Protein AF-A0A536ZNV1-F1 (afdb_monomer)

Secondary structure (DSSP, 8-state):
--SEETTEE---HHHHHHHHHHHHTT-SEEEE--HHHH--S-TT-HHHHHHHHHHHHTS-TTSEEEE--PPPSSTT--SSS-THHHHH-S-EEEEESS-TT------SS-PPPSSSEEEEEEEE-SSS--EEEEEEETTEEEEPP--TTHHHHHHHHHHHHHHHHHHHHHIIIIIH----B--TT-TTBHHHHHHHTT--------

Radius of gyration: 23.87 Å; Cα contacts (8 Å, |Δi|>4): 226; chains: 1; bounding box: 57×58×55 Å

Structure (mmCIF, N/CA/C/O backbone):
data_AF-A0A536ZNV1-F1
#
_entry.id   AF-A0A536ZNV1-F1
#
loop_
_atom_site.group_PDB
_atom_site.id
_atom_site.type_symbol
_atom_site.label_atom_id
_atom_site.label_alt_id
_atom_site.label_comp_id
_atom_site.label_asym_id
_atom_site.label_entity_id
_atom_site.label_seq_id
_atom_site.pdbx_PDB_ins_code
_atom_site.Cartn_x
_atom_site.Cartn_y
_atom_site.Cartn_z
_atom_site.occupancy
_atom_site.B_iso_or_equiv
_atom_site.auth_seq_id
_atom_site.auth_comp_id
_atom_site.auth_asym_id
_atom_site.auth_atom_id
_atom_site.pdbx_PDB_model_num
ATOM 1 N N . MET A 1 1 ? 20.217 -9.024 -17.447 1.00 44.59 1 MET A N 1
ATOM 2 C CA . MET A 1 1 ? 20.466 -7.726 -18.109 1.00 44.59 1 MET A CA 1
ATOM 3 C C . MET A 1 1 ? 20.106 -6.647 -17.104 1.00 44.59 1 MET A C 1
ATOM 5 O O . MET A 1 1 ? 18.994 -6.694 -16.590 1.00 44.59 1 MET A O 1
ATOM 9 N N . GLU A 1 2 ? 21.047 -5.780 -16.726 1.00 49.81 2 GLU A N 1
ATOM 10 C CA . GLU A 1 2 ? 20.785 -4.751 -15.714 1.00 49.81 2 GLU A CA 1
ATOM 11 C C . GLU A 1 2 ? 19.671 -3.802 -16.196 1.00 49.81 2 GLU A C 1
ATOM 13 O O . GLU A 1 2 ? 19.767 -3.256 -17.294 1.00 49.81 2 GLU A O 1
ATOM 18 N N . PRO A 1 3 ? 18.607 -3.580 -15.409 1.00 60.66 3 PRO A N 1
ATOM 19 C CA . PRO A 1 3 ? 17.438 -2.772 -15.791 1.00 60.66 3 PRO A CA 1
ATOM 20 C C . PRO A 1 3 ? 17.700 -1.253 -15.746 1.00 60.66 3 PRO A C 1
ATOM 22 O O . PRO A 1 3 ? 16.781 -0.443 -15.583 1.00 60.66 3 PRO A O 1
ATOM 25 N N . ILE A 1 4 ? 18.965 -0.852 -15.881 1.00 60.69 4 ILE A N 1
ATOM 26 C CA . ILE A 1 4 ? 19.416 0.533 -15.895 1.00 60.69 4 ILE A CA 1
ATOM 27 C C . ILE A 1 4 ? 20.231 0.743 -17.170 1.00 60.69 4 ILE A C 1
ATOM 29 O O . ILE A 1 4 ? 21.375 0.313 -17.262 1.00 60.69 4 ILE A O 1
ATOM 33 N N . LEU A 1 5 ? 19.659 1.454 -18.144 1.00 67.31 5 LEU A N 1
ATOM 34 C CA . LEU A 1 5 ? 20.368 1.849 -19.363 1.00 67.31 5 LEU A CA 1
ATOM 35 C C . LEU A 1 5 ? 20.639 3.354 -19.315 1.00 67.31 5 LEU A C 1
ATOM 37 O O . LEU A 1 5 ? 19.708 4.156 -19.220 1.00 67.31 5 LEU A O 1
ATOM 41 N N . GLY A 1 6 ? 21.915 3.751 -19.320 1.00 66.38 6 GLY A N 1
ATOM 42 C CA . GLY A 1 6 ? 22.309 5.167 -19.256 1.00 66.38 6 GLY A CA 1
ATOM 43 C C . GLY A 1 6 ? 21.786 5.900 -18.011 1.00 66.38 6 GLY A C 1
ATOM 44 O O . GLY A 1 6 ? 21.413 7.068 -18.086 1.00 66.38 6 GLY A O 1
ATOM 45 N N . GLY A 1 7 ? 21.663 5.199 -16.877 1.00 68.19 7 GLY A N 1
ATOM 46 C CA . GLY A 1 7 ? 21.136 5.759 -15.627 1.00 68.19 7 GLY A CA 1
ATOM 47 C C . GLY A 1 7 ? 19.609 5.908 -15.573 1.00 68.19 7 GLY A C 1
ATOM 48 O O . GLY A 1 7 ? 19.089 6.447 -14.595 1.00 68.19 7 GLY A O 1
ATOM 49 N N . ARG A 1 8 ? 18.875 5.430 -16.585 1.00 70.31 8 ARG A N 1
ATOM 50 C CA . ARG A 1 8 ? 17.408 5.458 -16.626 1.00 70.31 8 ARG A CA 1
ATOM 51 C C . ARG A 1 8 ? 16.837 4.075 -16.353 1.00 70.31 8 ARG A C 1
ATOM 53 O O . ARG A 1 8 ? 17.354 3.078 -16.844 1.00 70.31 8 ARG A O 1
ATOM 60 N N . LEU A 1 9 ? 15.734 4.044 -15.609 1.00 79.25 9 LEU A N 1
ATOM 61 C CA . LEU A 1 9 ? 14.929 2.836 -15.455 1.00 79.25 9 LEU A CA 1
ATOM 62 C C . LEU A 1 9 ? 14.335 2.446 -16.805 1.00 79.25 9 LEU A C 1
ATOM 64 O O . LEU A 1 9 ? 13.666 3.265 -17.447 1.00 79.25 9 LEU A O 1
ATOM 68 N N . VAL A 1 10 ? 14.571 1.200 -17.199 1.00 86.00 10 VAL A N 1
ATOM 69 C CA . VAL A 1 10 ? 13.971 0.590 -18.384 1.00 86.00 10 VAL A CA 1
ATOM 70 C C . VAL A 1 10 ? 13.025 -0.530 -17.975 1.00 86.00 10 VAL A C 1
ATOM 72 O O . VAL A 1 10 ? 13.189 -1.151 -16.925 1.00 86.00 10 VAL A O 1
ATOM 75 N N . ARG A 1 11 ? 12.007 -0.764 -18.803 1.00 88.25 11 ARG A N 1
ATOM 76 C CA . ARG A 1 11 ? 11.106 -1.903 -18.628 1.00 88.25 11 ARG A CA 1
ATOM 77 C C . ARG A 1 11 ? 11.877 -3.187 -18.903 1.00 88.25 11 ARG A C 1
ATOM 79 O O . ARG A 1 11 ? 12.698 -3.234 -19.818 1.00 88.25 11 ARG A O 1
ATOM 86 N N . THR A 1 12 ? 11.620 -4.204 -18.099 1.00 90.50 12 THR A N 1
ATOM 87 C CA . THR A 1 12 ? 12.197 -5.535 -18.280 1.00 90.50 12 THR A CA 1
ATOM 88 C C . THR A 1 12 ? 11.273 -6.390 -19.150 1.00 90.50 12 THR A C 1
ATOM 90 O O . THR A 1 12 ? 10.081 -6.098 -19.231 1.00 90.50 12 THR A O 1
ATOM 93 N N . PRO A 1 13 ? 11.768 -7.479 -19.758 1.00 91.31 13 PRO A N 1
ATOM 94 C CA . PRO A 1 13 ? 10.895 -8.457 -20.412 1.00 91.31 13 PRO A CA 1
ATOM 95 C C . PRO A 1 13 ? 9.796 -8.989 -19.477 1.00 91.31 13 PRO A C 1
ATOM 97 O O . PRO A 1 13 ? 8.643 -9.068 -19.874 1.00 91.31 13 PRO A O 1
ATOM 100 N N . VAL A 1 14 ? 10.133 -9.221 -18.201 1.00 91.00 14 VAL A N 1
ATOM 101 C CA . VAL A 1 14 ? 9.181 -9.642 -17.153 1.00 91.00 14 VAL A CA 1
ATOM 102 C C . VAL A 1 14 ? 8.047 -8.628 -16.958 1.00 91.00 14 VAL A C 1
ATOM 104 O O . VAL A 1 14 ? 6.917 -9.013 -16.682 1.00 91.00 14 VAL A O 1
ATOM 107 N N . TYR A 1 15 ? 8.321 -7.328 -17.107 1.00 93.19 15 TYR A N 1
ATOM 108 C CA . TYR A 1 15 ? 7.271 -6.311 -17.039 1.00 93.19 15 TYR A CA 1
ATOM 109 C C . TYR A 1 15 ? 6.264 -6.457 -18.187 1.00 93.19 15 TYR A C 1
ATOM 111 O O . TYR A 1 15 ? 5.064 -6.323 -17.959 1.00 93.19 15 TYR A O 1
ATOM 119 N N . GLU A 1 16 ? 6.735 -6.708 -19.411 1.00 94.75 16 GLU A N 1
ATOM 120 C CA . GLU A 1 16 ? 5.839 -6.870 -20.560 1.00 94.75 16 GLU A CA 1
ATOM 121 C C . GLU A 1 16 ? 5.049 -8.180 -20.465 1.00 94.75 16 GLU A C 1
ATOM 123 O O . GLU A 1 16 ? 3.842 -8.156 -20.675 1.00 94.75 16 GLU A O 1
ATOM 128 N N . GLU A 1 17 ? 5.676 -9.271 -20.019 1.00 95.44 17 GLU A N 1
ATOM 129 C CA . GLU A 1 17 ? 4.984 -10.539 -19.753 1.00 95.44 17 GLU A CA 1
ATOM 130 C C . GLU A 1 17 ? 3.877 -10.374 -18.699 1.00 95.44 17 GLU A C 1
ATOM 132 O O . GLU A 1 17 ? 2.736 -10.774 -18.919 1.00 95.44 17 GLU A O 1
ATOM 137 N N . LEU A 1 18 ? 4.175 -9.713 -17.573 1.00 95.31 18 LEU A N 1
ATOM 138 C CA . LEU A 1 18 ? 3.179 -9.420 -16.540 1.00 95.31 18 LEU A CA 1
ATOM 139 C C . LEU A 1 18 ? 2.036 -8.553 -17.086 1.00 95.31 18 LEU A C 1
ATOM 141 O O . LEU A 1 18 ? 0.875 -8.748 -16.723 1.00 95.31 18 LEU A O 1
ATOM 145 N N . ARG A 1 19 ? 2.353 -7.587 -17.955 1.00 96.44 19 ARG A N 1
ATOM 146 C CA . ARG A 1 19 ? 1.354 -6.747 -18.619 1.00 96.44 19 ARG A CA 1
ATOM 147 C C . ARG A 1 19 ? 0.451 -7.576 -19.519 1.00 96.44 19 ARG A C 1
ATOM 149 O O . ARG A 1 19 ? -0.761 -7.405 -19.447 1.00 96.44 19 ARG A O 1
ATOM 156 N N . GLU A 1 20 ? 1.004 -8.454 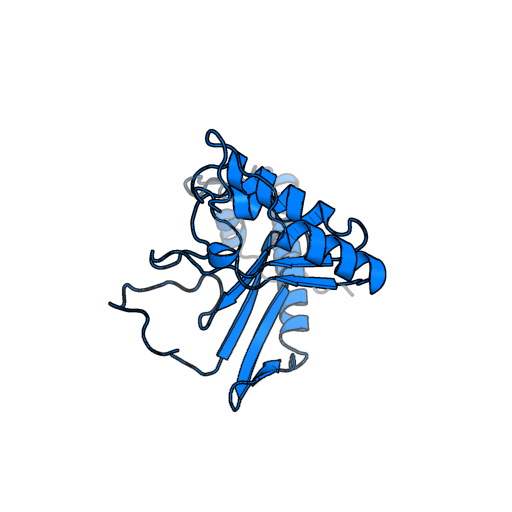-20.341 1.00 97.38 20 GLU A N 1
ATOM 157 C CA . GLU A 1 20 ? 0.230 -9.346 -21.209 1.00 97.38 20 GLU A CA 1
ATOM 158 C C . GLU A 1 20 ? -0.677 -10.255 -20.377 1.00 97.38 20 GLU A C 1
ATOM 160 O O . GLU A 1 20 ? -1.897 -10.179 -20.510 1.00 97.38 20 GLU A O 1
ATOM 165 N N . GLN A 1 21 ? -0.115 -10.967 -19.397 1.00 97.31 21 GLN A N 1
ATOM 166 C CA . GLN A 1 21 ? -0.866 -11.846 -18.498 1.00 97.31 21 GLN A CA 1
ATOM 167 C C . GLN A 1 21 ? -2.002 -11.113 -17.772 1.00 97.31 21 GLN A C 1
ATOM 169 O O . GLN A 1 21 ? -3.139 -11.581 -17.760 1.00 97.31 21 GLN A O 1
ATOM 174 N N . ALA A 1 22 ? -1.738 -9.939 -17.191 1.00 97.31 22 ALA A N 1
ATOM 175 C CA . ALA A 1 22 ? -2.765 -9.175 -16.482 1.00 97.31 22 ALA A CA 1
ATOM 176 C C . ALA A 1 22 ? -3.928 -8.751 -17.398 1.00 97.31 22 ALA A C 1
ATOM 178 O O . ALA A 1 22 ? -5.073 -8.672 -16.942 1.00 97.31 22 ALA A O 1
ATOM 179 N N . ASN A 1 23 ? -3.653 -8.472 -18.677 1.00 96.44 23 ASN A N 1
ATOM 180 C CA . ASN A 1 23 ? -4.683 -8.123 -19.654 1.00 96.44 23 ASN A CA 1
ATOM 181 C C . ASN A 1 23 ? -5.440 -9.362 -20.150 1.00 96.44 23 ASN A C 1
ATOM 183 O O . ASN A 1 23 ? -6.671 -9.319 -20.198 1.00 96.44 23 ASN A O 1
ATOM 187 N N . ASP A 1 24 ? -4.741 -10.463 -20.421 1.00 97.44 24 ASP A N 1
ATOM 188 C CA . ASP A 1 24 ? -5.330 -11.728 -20.872 1.00 97.44 24 ASP A CA 1
ATOM 189 C C . ASP A 1 24 ? -6.269 -12.322 -19.816 1.00 97.44 24 ASP A C 1
ATOM 191 O O . ASP A 1 24 ? -7.410 -12.676 -20.118 1.00 97.44 24 ASP A O 1
ATOM 195 N N . TYR A 1 25 ? -5.844 -12.327 -18.549 1.00 96.50 25 TYR A N 1
ATOM 196 C CA . TYR A 1 25 ? -6.681 -12.746 -17.420 1.00 96.50 25 TYR A CA 1
ATOM 197 C C . TYR A 1 25 ? -7.772 -11.738 -17.059 1.00 96.50 25 TYR A C 1
ATOM 199 O O . TYR A 1 25 ? -8.632 -12.042 -16.234 1.00 96.50 25 TYR A O 1
ATOM 207 N N . ARG A 1 26 ? -7.741 -10.531 -17.641 1.00 96.12 26 ARG A N 1
ATOM 208 C CA . ARG A 1 26 ? -8.610 -9.404 -17.269 1.00 96.12 26 ARG A CA 1
ATOM 209 C C . ARG A 1 26 ? -8.568 -9.117 -15.765 1.00 96.12 26 ARG A C 1
ATOM 211 O O . ARG A 1 26 ? -9.596 -8.830 -15.165 1.00 96.12 26 ARG A O 1
ATOM 218 N N . ALA A 1 27 ? -7.379 -9.181 -15.170 1.00 96.31 27 ALA A N 1
ATOM 219 C CA . ALA A 1 27 ? -7.197 -9.113 -13.726 1.00 96.31 27 ALA A CA 1
ATOM 220 C C . ALA A 1 27 ? -7.762 -7.815 -13.126 1.00 96.31 27 ALA A C 1
ATOM 222 O O . ALA A 1 27 ? -7.412 -6.715 -13.561 1.00 96.31 27 ALA A O 1
ATOM 223 N N . ASP A 1 28 ? -8.586 -7.933 -12.087 1.00 96.62 28 ASP A N 1
ATOM 224 C CA . ASP A 1 28 ? -9.092 -6.781 -11.329 1.00 96.62 28 ASP A CA 1
ATOM 225 C C . ASP A 1 28 ? -8.128 -6.337 -10.225 1.00 96.62 28 ASP A C 1
ATOM 227 O O . ASP A 1 28 ? -8.137 -5.173 -9.823 1.00 96.62 28 ASP A O 1
ATOM 231 N N . VAL A 1 29 ? -7.262 -7.243 -9.759 1.00 95.69 29 VAL A N 1
ATOM 232 C CA . VAL A 1 29 ? -6.253 -6.981 -8.727 1.00 95.69 29 VAL A CA 1
ATOM 233 C C . VAL A 1 29 ? -4.922 -7.612 -9.126 1.00 95.69 29 VAL A C 1
ATOM 235 O O . VAL A 1 29 ? -4.878 -8.763 -9.552 1.00 95.69 29 VAL A O 1
ATOM 238 N N . ILE A 1 30 ? -3.835 -6.860 -8.963 1.00 96.00 30 ILE A N 1
ATOM 239 C CA . ILE A 1 30 ? -2.459 -7.298 -9.212 1.00 96.00 30 ILE A CA 1
ATOM 240 C C . ILE A 1 30 ? -1.681 -7.130 -7.907 1.00 96.00 30 ILE A C 1
ATOM 242 O O . ILE A 1 30 ? -1.561 -6.013 -7.406 1.00 96.00 30 ILE A O 1
ATOM 246 N N . MET A 1 31 ? -1.161 -8.225 -7.350 1.00 95.88 31 MET A N 1
ATOM 247 C CA . MET A 1 31 ? -0.364 -8.213 -6.118 1.00 95.88 31 MET A CA 1
ATOM 248 C C . MET A 1 31 ? 1.106 -8.483 -6.431 1.00 95.88 31 MET A C 1
ATOM 250 O O . MET A 1 31 ? 1.429 -9.451 -7.116 1.00 95.88 31 MET A O 1
ATOM 254 N N . LEU A 1 32 ? 1.990 -7.621 -5.934 1.00 95.56 32 LEU A N 1
ATOM 255 C CA . LEU A 1 32 ? 3.416 -7.616 -6.239 1.00 95.56 32 LEU A CA 1
ATOM 256 C C . LEU A 1 32 ? 4.239 -7.632 -4.946 1.00 95.56 32 LEU A C 1
ATOM 258 O O . LEU A 1 32 ? 4.136 -6.705 -4.140 1.00 95.56 32 LEU A O 1
ATOM 262 N N . ASP A 1 33 ? 5.074 -8.660 -4.780 1.00 93.69 33 ASP A N 1
ATOM 263 C CA . ASP A 1 33 ? 5.915 -8.871 -3.596 1.00 93.69 33 ASP A CA 1
ATOM 264 C C . ASP A 1 33 ? 7.404 -9.005 -3.975 1.00 93.69 33 ASP A C 1
ATOM 266 O O . ASP A 1 33 ? 7.779 -9.884 -4.744 1.00 93.69 33 ASP A O 1
ATOM 270 N N . ASN A 1 34 ? 8.320 -8.144 -3.529 1.00 90.50 34 ASN A N 1
ATOM 271 C CA . ASN A 1 34 ? 8.135 -6.827 -2.910 1.00 90.50 34 ASN A CA 1
ATOM 272 C C . ASN A 1 34 ? 8.927 -5.755 -3.671 1.00 90.50 34 ASN A C 1
ATOM 274 O O . ASN A 1 34 ? 9.714 -6.052 -4.575 1.00 90.50 34 ASN A O 1
ATOM 278 N N . ALA A 1 35 ? 8.748 -4.493 -3.281 1.00 92.56 35 ALA A N 1
ATOM 279 C CA . ALA A 1 35 ? 9.406 -3.344 -3.895 1.00 92.56 35 ALA A CA 1
ATOM 280 C C . ALA A 1 35 ? 10.929 -3.516 -4.038 1.00 92.56 35 ALA A C 1
ATOM 282 O O . ALA A 1 35 ? 11.447 -3.255 -5.117 1.00 92.56 35 ALA A O 1
ATOM 283 N N . ALA A 1 36 ? 11.634 -4.027 -3.023 1.00 88.88 36 ALA A N 1
ATOM 284 C CA . ALA A 1 36 ? 13.094 -4.180 -3.057 1.00 88.88 36 ALA A CA 1
ATOM 285 C C . ALA A 1 36 ? 13.574 -5.227 -4.082 1.00 88.88 36 ALA A C 1
ATOM 287 O O . ALA A 1 36 ? 14.713 -5.176 -4.545 1.00 88.88 36 ALA A O 1
ATOM 288 N N . ARG A 1 37 ? 12.716 -6.187 -4.452 1.00 89.50 37 ARG A N 1
ATOM 289 C CA . ARG A 1 37 ? 13.006 -7.189 -5.491 1.00 89.50 37 ARG A CA 1
ATOM 290 C C . ARG A 1 37 ? 12.660 -6.699 -6.893 1.00 89.50 37 ARG A C 1
ATOM 292 O O . ARG A 1 37 ? 13.345 -7.049 -7.849 1.00 89.50 37 ARG A O 1
ATOM 299 N N . LEU A 1 38 ? 11.592 -5.914 -7.013 1.00 92.12 38 LEU A N 1
ATOM 300 C CA . LEU A 1 38 ? 11.046 -5.466 -8.297 1.00 92.12 38 LEU A CA 1
ATOM 301 C C . LEU A 1 38 ? 11.668 -4.152 -8.780 1.00 92.12 38 LEU A C 1
ATOM 303 O O . LEU A 1 38 ? 11.753 -3.899 -9.983 1.00 92.12 38 LEU A O 1
ATOM 307 N N . PHE A 1 39 ? 12.106 -3.306 -7.851 1.00 91.50 39 PHE A N 1
ATOM 308 C CA . PHE A 1 39 ? 12.686 -2.007 -8.136 1.00 91.50 39 PHE A CA 1
ATOM 309 C C . PHE A 1 39 ? 14.208 -2.053 -8.049 1.00 91.50 39 PHE A C 1
ATOM 311 O O . PHE A 1 39 ? 14.803 -1.972 -6.984 1.00 91.50 39 PHE A O 1
ATOM 318 N N . ALA A 1 40 ? 14.856 -2.085 -9.206 1.00 87.69 40 ALA A N 1
ATOM 319 C CA . ALA A 1 40 ? 16.313 -2.018 -9.298 1.00 87.69 40 ALA A CA 1
ATOM 320 C C . ALA A 1 40 ? 16.874 -0.581 -9.267 1.00 87.69 40 ALA A C 1
ATOM 322 O O . ALA A 1 40 ? 18.055 -0.359 -9.526 1.00 87.69 40 ALA A O 1
ATOM 323 N N . GLY A 1 41 ? 16.030 0.428 -9.033 1.00 87.56 41 GLY A N 1
ATOM 324 C CA . GLY A 1 41 ? 16.454 1.822 -8.960 1.00 87.56 41 GLY A CA 1
ATOM 325 C C . GLY A 1 41 ? 17.000 2.212 -7.586 1.00 87.56 41 GLY A C 1
ATOM 326 O O . GLY A 1 41 ? 16.982 1.449 -6.629 1.00 87.56 41 GLY A O 1
ATOM 327 N N . LYS A 1 42 ? 17.455 3.463 -7.466 1.00 88.31 42 LYS A N 1
ATOM 328 C CA . LYS A 1 42 ? 17.849 4.037 -6.175 1.00 88.31 42 LYS A CA 1
ATOM 329 C C . LYS A 1 42 ? 16.594 4.486 -5.423 1.00 88.31 42 LYS A C 1
ATOM 331 O O . LYS A 1 42 ? 15.953 5.437 -5.856 1.00 88.31 42 LYS A O 1
ATOM 336 N N . GLU A 1 43 ? 16.265 3.855 -4.296 1.00 86.56 43 GLU A N 1
ATOM 337 C CA . GLU A 1 43 ? 15.037 4.134 -3.510 1.00 86.56 43 GLU A CA 1
ATOM 338 C C . GLU A 1 43 ? 14.962 5.568 -2.953 1.00 86.56 43 GLU A C 1
ATOM 340 O O . GLU A 1 43 ? 13.882 6.107 -2.696 1.00 86.56 43 GLU A O 1
ATOM 345 N N . ASN A 1 44 ? 16.120 6.218 -2.815 1.00 87.06 44 ASN A N 1
ATOM 346 C CA . ASN A 1 44 ? 16.229 7.613 -2.385 1.00 87.06 44 ASN A CA 1
ATOM 347 C C . ASN A 1 44 ? 16.012 8.619 -3.529 1.00 87.06 44 ASN A C 1
ATOM 349 O O . ASN A 1 44 ? 15.839 9.810 -3.278 1.00 87.06 44 ASN A O 1
ATOM 353 N N . ASP A 1 45 ? 16.034 8.169 -4.786 1.00 90.69 45 ASP A N 1
ATOM 354 C CA . ASP A 1 45 ? 15.771 9.016 -5.947 1.00 90.69 45 ASP A CA 1
ATOM 355 C C . ASP A 1 45 ? 14.260 9.090 -6.191 1.00 90.69 45 ASP A C 1
ATOM 357 O O . ASP A 1 45 ? 13.636 8.167 -6.724 1.00 90.69 45 ASP A O 1
ATOM 361 N N . ARG A 1 46 ? 13.675 10.228 -5.804 1.00 91.12 46 ARG A N 1
ATOM 362 C CA . ARG A 1 46 ? 12.237 10.486 -5.933 1.00 91.12 46 ARG A CA 1
ATOM 363 C C . ARG A 1 46 ? 11.741 10.284 -7.365 1.00 91.12 46 ARG A C 1
ATOM 365 O O . ARG A 1 46 ? 10.677 9.706 -7.554 1.00 91.12 46 ARG A O 1
ATOM 372 N N . GLY A 1 47 ? 12.488 10.737 -8.373 1.00 90.88 47 GLY A N 1
ATOM 373 C CA . GLY A 1 47 ? 12.071 10.647 -9.774 1.00 90.88 47 GLY A CA 1
ATOM 374 C C . GLY A 1 47 ? 12.010 9.201 -10.264 1.00 90.88 47 GLY A C 1
ATOM 375 O O . GLY A 1 47 ? 11.055 8.806 -10.936 1.00 90.88 47 GLY A O 1
ATOM 376 N N . ARG A 1 48 ? 12.995 8.387 -9.870 1.00 91.81 48 ARG A N 1
ATOM 377 C CA . ARG A 1 48 ? 13.023 6.949 -10.172 1.00 91.81 48 ARG A CA 1
ATOM 378 C C . ARG A 1 48 ? 11.870 6.201 -9.509 1.00 91.81 48 ARG A C 1
ATOM 380 O O . ARG A 1 48 ? 11.194 5.433 -10.190 1.00 91.81 48 ARG A O 1
ATOM 387 N N . VAL A 1 49 ? 11.615 6.462 -8.227 1.00 93.19 49 VAL A N 1
ATOM 388 C CA . VAL A 1 49 ? 10.501 5.851 -7.483 1.00 93.19 49 VAL A CA 1
ATOM 389 C C . VAL A 1 49 ? 9.152 6.213 -8.108 1.00 93.19 49 VAL A C 1
ATOM 391 O O . VAL A 1 49 ? 8.364 5.322 -8.421 1.00 93.19 49 VAL A O 1
ATOM 394 N N . MET A 1 50 ? 8.906 7.501 -8.374 1.00 92.31 50 MET A N 1
ATOM 395 C CA . MET A 1 50 ? 7.659 7.952 -9.008 1.00 92.31 50 MET A CA 1
ATOM 396 C C . MET A 1 50 ? 7.441 7.262 -10.359 1.00 92.31 50 MET A C 1
ATOM 398 O O . MET A 1 50 ? 6.357 6.748 -10.628 1.00 92.31 50 MET A O 1
ATOM 402 N N . ARG A 1 51 ? 8.479 7.204 -11.207 1.00 92.31 51 ARG A N 1
ATOM 403 C CA . ARG A 1 51 ? 8.387 6.562 -12.524 1.00 92.31 51 ARG A CA 1
ATOM 404 C C . ARG A 1 51 ? 8.095 5.068 -12.419 1.00 92.31 51 ARG A C 1
ATOM 406 O O . ARG A 1 51 ? 7.316 4.558 -13.222 1.00 92.31 51 ARG A O 1
ATOM 413 N N . PHE A 1 52 ? 8.701 4.378 -11.458 1.00 93.69 52 PHE A N 1
ATOM 414 C CA . PHE A 1 52 ? 8.435 2.965 -11.210 1.00 93.69 52 PHE A CA 1
ATOM 415 C C . PHE A 1 52 ? 6.972 2.729 -10.824 1.00 93.69 52 PHE A C 1
ATOM 417 O O . PHE A 1 52 ? 6.294 1.962 -11.499 1.00 93.69 52 PHE A O 1
ATOM 424 N N . VAL A 1 53 ? 6.445 3.458 -9.836 1.00 93.44 53 VAL A N 1
ATOM 425 C CA . VAL A 1 53 ? 5.046 3.304 -9.394 1.00 93.44 53 VAL A CA 1
ATOM 426 C C . VAL A 1 53 ? 4.050 3.652 -10.508 1.00 93.44 53 VAL A C 1
ATOM 428 O O . VAL A 1 53 ? 3.083 2.924 -10.718 1.00 93.44 53 VAL A O 1
ATOM 431 N N . VAL A 1 54 ? 4.300 4.714 -11.283 1.00 92.12 54 VAL A N 1
ATOM 432 C CA . VAL A 1 54 ? 3.482 5.046 -12.469 1.00 92.12 54 VAL A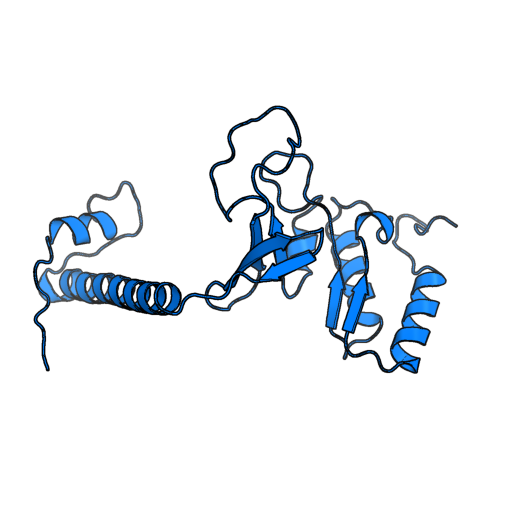 CA 1
ATOM 433 C C . VAL A 1 54 ? 3.513 3.917 -13.501 1.00 92.12 54 VAL A C 1
ATOM 435 O O . VAL A 1 54 ? 2.486 3.599 -14.093 1.00 92.12 54 VAL A O 1
ATOM 438 N N . THR A 1 55 ? 4.674 3.291 -13.697 1.00 93.56 55 THR A N 1
ATOM 439 C CA . THR A 1 55 ? 4.830 2.163 -14.622 1.00 93.56 55 THR A CA 1
ATOM 440 C C . THR A 1 55 ? 4.051 0.937 -14.138 1.00 93.56 55 THR A C 1
ATOM 442 O O . THR A 1 55 ? 3.381 0.310 -14.947 1.00 93.56 55 THR A O 1
ATOM 445 N N . LEU A 1 56 ? 4.040 0.641 -12.833 1.00 94.31 56 LEU A N 1
ATOM 446 C CA . LEU A 1 56 ? 3.217 -0.442 -12.279 1.00 94.31 56 LEU A CA 1
ATOM 447 C C . LEU A 1 56 ? 1.716 -0.208 -12.504 1.00 94.31 56 LEU A C 1
ATOM 449 O O . LEU A 1 56 ? 1.019 -1.101 -12.971 1.00 94.31 56 LEU A O 1
ATOM 453 N N . ASN A 1 57 ? 1.225 1.012 -12.273 1.00 91.56 57 ASN A N 1
ATOM 454 C CA . ASN A 1 57 ? -0.181 1.348 -12.537 1.00 91.56 57 ASN A CA 1
ATOM 455 C C . ASN A 1 57 ? -0.554 1.253 -14.030 1.00 91.56 57 ASN A C 1
ATOM 457 O O . ASN A 1 57 ? -1.727 1.111 -14.370 1.00 91.56 57 ASN A O 1
ATOM 461 N N . ALA A 1 58 ? 0.430 1.324 -14.931 1.00 92.94 58 ALA A N 1
ATOM 462 C CA . ALA A 1 58 ? 0.223 1.187 -16.369 1.00 92.94 58 ALA A CA 1
ATOM 463 C C . ALA A 1 58 ? 0.157 -0.275 -16.850 1.00 92.94 58 ALA A C 1
ATOM 465 O O . ALA A 1 58 ? -0.170 -0.493 -18.016 1.00 92.94 58 ALA A O 1
ATOM 466 N N . ILE A 1 59 ? 0.438 -1.264 -15.988 1.00 94.69 59 ILE A N 1
ATOM 467 C CA . ILE A 1 59 ? 0.295 -2.696 -16.314 1.00 94.69 59 ILE A CA 1
ATOM 468 C C . ILE A 1 59 ? -1.152 -2.981 -16.739 1.00 94.69 59 ILE A C 1
ATOM 470 O O . ILE A 1 59 ? -1.409 -3.537 -17.807 1.00 94.69 59 ILE A O 1
ATOM 474 N N . ARG A 1 60 ? -2.112 -2.526 -15.932 1.00 94.69 60 ARG A N 1
ATOM 475 C CA . ARG A 1 60 ? -3.531 -2.528 -16.284 1.00 94.69 60 ARG A CA 1
ATOM 476 C C . ARG A 1 60 ? -4.235 -1.384 -15.549 1.00 94.69 60 ARG A C 1
ATOM 478 O O . ARG A 1 60 ? -4.567 -1.547 -14.379 1.00 94.69 60 ARG A O 1
ATOM 485 N N . PRO A 1 61 ? -4.503 -0.244 -16.210 1.00 92.94 61 PRO A N 1
ATOM 486 C CA . PRO A 1 61 ? -5.051 0.951 -15.554 1.00 92.94 61 PRO A CA 1
ATOM 487 C C . PRO A 1 61 ? -6.398 0.757 -14.842 1.00 92.94 61 PRO A C 1
ATOM 489 O O . PRO A 1 61 ? -6.760 1.546 -13.975 1.00 92.94 61 PRO A O 1
ATOM 492 N N . THR A 1 62 ? -7.152 -0.276 -15.217 1.00 92.81 62 THR A N 1
ATOM 493 C CA . THR A 1 62 ? -8.446 -0.635 -14.623 1.00 92.81 62 THR A CA 1
ATOM 494 C C . THR A 1 62 ? -8.332 -1.602 -13.439 1.00 92.81 62 THR A C 1
ATOM 496 O O . THR A 1 62 ? -9.351 -1.919 -12.837 1.00 92.81 62 THR A O 1
ATOM 499 N N . ALA A 1 63 ? -7.134 -2.101 -13.118 1.00 95.06 63 ALA A N 1
ATOM 500 C CA . ALA A 1 63 ? -6.892 -3.009 -11.998 1.00 95.06 63 ALA A CA 1
ATOM 501 C C . ALA A 1 63 ? -6.380 -2.258 -10.760 1.00 95.06 63 ALA A C 1
ATOM 503 O O . ALA A 1 63 ? -5.637 -1.280 -10.864 1.00 95.06 63 ALA A O 1
ATOM 504 N N . GLY A 1 64 ? -6.705 -2.760 -9.570 1.00 94.56 64 GLY A N 1
ATOM 505 C CA . GLY A 1 64 ? -6.046 -2.354 -8.332 1.00 94.56 64 GLY A CA 1
ATOM 506 C C . GLY A 1 64 ? -4.660 -2.990 -8.223 1.00 94.56 64 GLY A C 1
ATOM 507 O O . GLY A 1 64 ? -4.547 -4.211 -8.201 1.00 94.56 64 GLY A O 1
ATOM 508 N N . THR A 1 65 ? -3.601 -2.185 -8.124 1.00 95.06 65 THR A N 1
ATOM 509 C CA . THR A 1 65 ? -2.233 -2.697 -7.924 1.00 95.06 65 THR A CA 1
ATOM 510 C C . THR A 1 65 ? -1.821 -2.568 -6.458 1.00 95.06 65 THR A C 1
ATOM 512 O O . THR A 1 65 ? -1.789 -1.462 -5.916 1.00 95.06 65 THR A O 1
ATOM 515 N N . LEU A 1 66 ? -1.489 -3.693 -5.823 1.00 95.56 66 LEU A N 1
ATOM 516 C CA . LEU A 1 66 ? -0.953 -3.781 -4.466 1.00 95.56 66 LEU A CA 1
ATOM 517 C C . LEU A 1 66 ? 0.538 -4.123 -4.532 1.00 95.56 66 LEU A C 1
ATOM 519 O O . LEU A 1 66 ? 0.917 -5.146 -5.093 1.00 95.56 66 LEU A O 1
ATOM 523 N N . LEU A 1 67 ? 1.373 -3.280 -3.930 1.00 95.50 67 LEU A N 1
ATOM 524 C CA . LEU A 1 67 ? 2.813 -3.492 -3.811 1.00 95.50 67 LEU A CA 1
ATOM 525 C C . LEU A 1 67 ? 3.180 -3.593 -2.331 1.00 95.50 67 LEU A C 1
ATOM 527 O O . LEU A 1 67 ? 2.893 -2.669 -1.567 1.00 95.50 67 LEU A O 1
ATOM 531 N N . THR A 1 68 ? 3.833 -4.681 -1.932 1.00 95.38 68 THR A N 1
ATOM 532 C CA . THR A 1 68 ? 4.407 -4.809 -0.586 1.00 95.38 68 THR A CA 1
ATOM 533 C C . THR A 1 68 ? 5.798 -4.174 -0.546 1.00 95.38 68 THR A C 1
ATOM 535 O O . THR A 1 68 ? 6.534 -4.135 -1.537 1.00 95.38 68 THR A O 1
ATOM 538 N N . ALA A 1 69 ? 6.176 -3.645 0.613 1.00 92.62 69 ALA A N 1
ATOM 539 C CA . ALA A 1 69 ? 7.500 -3.088 0.852 1.00 92.62 69 ALA A CA 1
ATOM 540 C C . ALA A 1 69 ? 7.877 -3.282 2.320 1.00 92.62 69 ALA A C 1
ATOM 542 O O . ALA A 1 69 ? 7.007 -3.287 3.192 1.00 92.62 69 ALA A O 1
ATOM 543 N N . HIS A 1 70 ? 9.172 -3.425 2.588 1.00 88.75 70 HIS A N 1
ATOM 544 C CA . HIS A 1 70 ? 9.675 -3.499 3.953 1.00 88.75 70 HIS A CA 1
ATOM 545 C C . HIS A 1 70 ? 9.804 -2.098 4.579 1.00 88.75 70 HIS A C 1
ATOM 547 O O . HIS A 1 70 ? 10.095 -1.125 3.865 1.00 88.75 70 HIS A O 1
ATOM 553 N N . PRO A 1 71 ? 9.623 -1.982 5.907 1.00 86.50 71 PRO A N 1
ATOM 554 C CA . PRO A 1 71 ? 10.004 -0.779 6.635 1.00 86.50 71 PRO A CA 1
ATOM 555 C C . PRO A 1 71 ? 11.519 -0.546 6.552 1.00 86.50 71 PRO A C 1
ATOM 557 O O . PRO A 1 71 ? 12.297 -1.445 6.222 1.00 86.50 71 PRO A O 1
ATOM 560 N N . GLY A 1 72 ? 11.953 0.681 6.839 1.00 83.12 72 GLY A N 1
ATOM 561 C CA . GLY A 1 72 ? 13.374 0.975 6.979 1.00 83.12 72 GLY A CA 1
ATOM 562 C C . GLY A 1 72 ? 13.954 0.355 8.253 1.00 83.12 72 GLY A C 1
ATOM 563 O O . GLY A 1 72 ? 13.236 0.052 9.199 1.00 83.12 72 GLY A O 1
ATOM 564 N N . ARG A 1 73 ? 15.284 0.222 8.305 1.00 78.44 73 ARG A N 1
ATOM 565 C CA . ARG A 1 73 ? 15.994 -0.318 9.483 1.00 78.44 73 ARG A CA 1
ATOM 566 C C . ARG A 1 73 ? 15.899 0.565 10.728 1.00 78.44 73 ARG A C 1
ATOM 568 O O . ARG A 1 73 ? 16.163 0.095 11.828 1.00 78.44 73 ARG A O 1
ATOM 575 N N . ALA A 1 74 ? 15.623 1.856 10.549 1.00 78.75 74 ALA A N 1
ATOM 576 C CA . ALA A 1 74 ? 15.530 2.782 11.666 1.00 78.75 74 ALA A CA 1
ATOM 577 C C . ALA A 1 74 ? 14.309 2.443 12.524 1.00 78.75 74 ALA A C 1
ATOM 579 O O . ALA A 1 74 ? 13.219 2.194 12.008 1.00 78.75 74 ALA A O 1
ATOM 580 N N . VAL A 1 75 ? 14.501 2.475 13.838 1.00 71.94 75 VAL A N 1
ATOM 581 C CA . VAL A 1 75 ? 13.444 2.261 14.822 1.00 71.94 75 VAL A CA 1
ATOM 582 C C . VAL A 1 75 ? 12.285 3.228 14.543 1.00 71.94 75 VAL A C 1
ATOM 584 O O . VAL A 1 75 ? 12.482 4.435 14.441 1.00 71.94 75 VAL A O 1
ATOM 587 N N . GLY A 1 76 ? 11.077 2.690 14.361 1.00 72.81 76 GLY A N 1
ATOM 588 C CA . GLY A 1 76 ? 9.881 3.481 14.034 1.00 72.81 76 GLY A CA 1
ATOM 589 C C . GLY A 1 76 ? 9.737 3.908 12.579 1.00 72.81 76 GLY A C 1
ATOM 590 O O . GLY A 1 76 ? 8.785 4.608 12.244 1.00 72.81 76 GLY A O 1
ATOM 591 N N . SER A 1 77 ? 10.633 3.469 11.697 1.00 78.81 77 SER A N 1
ATOM 592 C CA . SER A 1 77 ? 10.442 3.630 10.261 1.00 78.81 77 SER A CA 1
ATOM 593 C C . SER A 1 77 ? 9.319 2.723 9.766 1.00 78.81 77 SER A C 1
ATOM 595 O O . SER A 1 77 ? 9.308 1.525 10.027 1.00 78.81 77 SER A O 1
ATOM 597 N N . GLU A 1 78 ? 8.390 3.285 8.997 1.00 78.75 78 GLU A N 1
ATOM 598 C CA . GLU A 1 78 ? 7.306 2.518 8.371 1.00 78.75 78 GLU A CA 1
ATOM 599 C C . GLU A 1 78 ? 7.535 2.236 6.884 1.00 78.75 78 GLU A C 1
ATOM 601 O O . GLU A 1 78 ? 6.755 1.519 6.260 1.00 78.75 78 GLU A O 1
ATOM 606 N N . PHE A 1 79 ? 8.563 2.841 6.289 1.00 77.50 79 PHE A N 1
ATOM 607 C CA . PHE A 1 79 ? 8.926 2.635 4.891 1.00 77.50 79 PHE A CA 1
ATOM 608 C C . PHE A 1 79 ? 10.416 2.913 4.668 1.00 77.50 79 PHE A C 1
ATOM 610 O O . PHE A 1 79 ? 10.984 3.832 5.260 1.00 77.50 79 PHE A O 1
ATOM 617 N N . SER A 1 80 ? 11.043 2.127 3.791 1.00 80.19 80 SER A N 1
ATOM 618 C CA . SER A 1 80 ? 12.413 2.363 3.318 1.00 80.19 80 SER A CA 1
ATOM 619 C C . SER A 1 80 ? 12.457 3.406 2.191 1.00 80.19 80 SER A C 1
ATOM 621 O O . SER A 1 80 ? 11.527 3.533 1.392 1.00 80.19 80 SER A O 1
ATOM 623 N N . GLY A 1 81 ? 13.567 4.140 2.093 1.00 85.25 81 GLY A N 1
ATOM 624 C CA . GLY A 1 81 ? 13.857 5.032 0.971 1.00 85.25 81 GLY A CA 1
ATOM 625 C C . GLY A 1 81 ? 13.305 6.452 1.123 1.00 85.25 81 GLY A C 1
ATOM 626 O O . GLY A 1 81 ? 13.394 7.072 2.181 1.00 85.25 81 GLY A O 1
ATOM 627 N N . SER A 1 82 ? 12.769 7.010 0.034 1.00 85.88 82 SER A N 1
ATOM 628 C CA . SER A 1 82 ? 12.248 8.383 0.003 1.00 85.88 82 SER A CA 1
ATOM 629 C C . SER A 1 82 ? 10.734 8.462 0.215 1.00 85.88 82 SER A C 1
ATOM 631 O O . SER A 1 82 ? 9.987 7.550 -0.134 1.00 85.88 82 SER A O 1
ATOM 633 N N . SER A 1 83 ? 10.235 9.625 0.653 1.00 87.81 83 SER A N 1
ATOM 634 C CA . SER A 1 83 ? 8.786 9.889 0.732 1.00 87.81 83 SER A CA 1
ATOM 635 C C . SER A 1 83 ? 8.069 9.853 -0.628 1.00 87.81 83 SER A C 1
ATOM 637 O O . SER A 1 83 ? 6.853 10.024 -0.691 1.00 87.81 83 SER A O 1
ATOM 639 N N . ALA A 1 84 ? 8.783 9.654 -1.744 1.00 90.31 84 ALA A N 1
ATOM 640 C CA . ALA A 1 84 ? 8.165 9.439 -3.049 1.00 90.31 84 ALA A CA 1
ATOM 641 C C . ALA A 1 84 ? 7.332 8.151 -3.095 1.00 90.31 84 ALA A C 1
ATOM 643 O O . ALA A 1 84 ? 6.317 8.144 -3.780 1.00 90.31 84 ALA A O 1
ATOM 644 N N . TRP A 1 85 ? 7.703 7.110 -2.339 1.00 90.69 85 TRP A N 1
ATOM 645 C CA . TRP A 1 85 ? 6.910 5.880 -2.230 1.00 90.69 85 TRP A CA 1
ATOM 646 C C . TRP A 1 85 ? 5.505 6.174 -1.722 1.00 90.69 85 TRP A C 1
ATOM 648 O O . TRP A 1 85 ? 4.511 5.833 -2.362 1.00 90.69 85 TRP A O 1
ATOM 658 N N . GLU A 1 86 ? 5.436 6.893 -0.602 1.00 88.50 86 GLU A N 1
ATOM 659 C CA . GLU A 1 86 ? 4.172 7.327 -0.034 1.00 88.50 86 GLU A CA 1
ATOM 660 C C . GLU A 1 86 ? 3.444 8.268 -0.993 1.00 88.50 86 GLU A C 1
ATOM 662 O O . GLU A 1 86 ? 2.275 8.041 -1.274 1.00 88.50 86 GLU A O 1
ATOM 667 N N . ASN A 1 87 ? 4.114 9.279 -1.558 1.00 88.50 87 ASN A N 1
ATOM 668 C CA . ASN A 1 87 ? 3.495 10.259 -2.457 1.00 88.50 87 ASN A CA 1
ATOM 669 C C . ASN A 1 87 ? 2.911 9.641 -3.739 1.00 88.50 87 ASN A C 1
ATOM 671 O O . ASN A 1 87 ? 1.830 10.055 -4.154 1.00 88.50 87 ASN A O 1
ATOM 675 N N . ALA A 1 88 ? 3.581 8.650 -4.328 1.00 90.50 88 ALA A N 1
ATOM 676 C CA . ALA A 1 88 ? 3.143 7.980 -5.549 1.00 90.50 88 ALA A CA 1
ATOM 677 C C . ALA A 1 88 ? 1.955 7.032 -5.326 1.00 90.50 88 ALA A C 1
ATOM 679 O O . ALA A 1 88 ? 1.154 6.823 -6.237 1.00 90.50 88 ALA A O 1
ATOM 680 N N . ALA A 1 89 ? 1.838 6.446 -4.131 1.00 90.00 89 ALA A N 1
ATOM 681 C CA . ALA A 1 89 ? 0.759 5.523 -3.808 1.00 90.00 89 ALA A CA 1
ATOM 682 C C . ALA A 1 89 ? -0.574 6.263 -3.607 1.00 90.00 89 ALA A C 1
ATOM 684 O O . ALA A 1 89 ? -0.631 7.320 -2.971 1.00 90.00 89 ALA A O 1
ATOM 685 N N . ARG A 1 90 ? -1.677 5.691 -4.106 1.00 88.31 90 ARG A N 1
ATOM 686 C CA . ARG A 1 90 ? -3.029 6.227 -3.861 1.00 88.31 90 ARG A CA 1
ATOM 687 C C . ARG A 1 90 ? -3.499 5.962 -2.430 1.00 88.31 90 ARG A C 1
ATOM 689 O O . ARG A 1 90 ? -4.196 6.795 -1.858 1.00 88.31 90 ARG A O 1
ATOM 696 N N . ALA A 1 91 ? -3.093 4.827 -1.871 1.00 89.62 91 ALA A N 1
ATOM 697 C CA . ALA A 1 91 ? -3.315 4.463 -0.484 1.00 89.62 91 ALA A CA 1
ATOM 698 C C . ALA A 1 91 ? -2.073 3.765 0.089 1.00 89.62 91 ALA A C 1
ATOM 700 O O . ALA A 1 91 ? -1.387 3.053 -0.644 1.00 89.62 91 ALA A O 1
ATOM 701 N N . ARG A 1 92 ? -1.799 3.946 1.386 1.00 90.50 92 ARG A N 1
ATOM 702 C CA . ARG A 1 92 ? -0.770 3.189 2.123 1.00 90.50 92 ARG A CA 1
ATOM 703 C C . ARG A 1 92 ? -1.379 2.582 3.378 1.00 90.50 92 ARG A C 1
ATOM 705 O O . ARG A 1 92 ? -2.067 3.282 4.123 1.00 90.50 92 ARG A O 1
ATOM 712 N N . MET A 1 93 ? -1.090 1.307 3.612 1.00 91.62 93 MET A N 1
ATOM 713 C CA . MET A 1 93 ? -1.392 0.597 4.853 1.00 91.62 93 MET A CA 1
ATOM 714 C C . MET A 1 93 ? -0.087 0.055 5.444 1.00 91.62 93 MET A C 1
ATOM 716 O O . MET A 1 93 ? 0.852 -0.221 4.701 1.00 91.62 93 MET A O 1
ATOM 720 N N . CYS A 1 94 ? -0.023 -0.063 6.765 1.00 91.31 94 CYS A N 1
ATOM 721 C CA . CYS A 1 94 ? 1.112 -0.601 7.506 1.00 91.31 94 CYS A CA 1
ATOM 722 C C . CYS A 1 94 ? 0.622 -1.770 8.361 1.00 91.31 94 CYS A C 1
ATOM 724 O O . CYS A 1 94 ? -0.315 -1.584 9.134 1.00 91.31 94 CYS A O 1
ATOM 726 N N . LEU A 1 95 ? 1.223 -2.950 8.196 1.00 91.38 95 LEU A N 1
ATOM 727 C CA . LEU A 1 95 ? 0.987 -4.116 9.045 1.00 91.38 95 LEU A CA 1
ATOM 728 C C . LEU A 1 95 ? 2.143 -4.230 10.043 1.00 91.38 95 LEU A C 1
ATOM 730 O O . LEU A 1 95 ? 3.293 -4.357 9.629 1.00 91.38 95 LEU A O 1
ATOM 734 N N . SER A 1 96 ? 1.845 -4.185 11.339 1.00 88.38 96 SER A N 1
ATOM 735 C CA . SER A 1 96 ? 2.846 -4.203 12.410 1.00 88.38 96 SER A CA 1
ATOM 736 C C . SER A 1 96 ? 2.444 -5.151 13.539 1.00 88.38 96 SER A C 1
ATOM 738 O O . SER A 1 96 ? 1.271 -5.448 13.728 1.00 88.38 96 SER A O 1
ATOM 740 N N . ASP A 1 97 ? 3.417 -5.633 14.304 1.00 87.12 97 ASP A N 1
ATOM 741 C CA . ASP A 1 97 ? 3.229 -6.326 15.584 1.00 87.12 97 ASP A CA 1
ATOM 742 C C . ASP A 1 97 ? 3.041 -5.359 16.769 1.00 87.12 97 ASP A C 1
ATOM 744 O O . ASP A 1 97 ? 2.859 -5.789 17.911 1.00 87.12 97 ASP A O 1
ATOM 748 N N . ARG A 1 98 ? 3.073 -4.050 16.503 1.00 84.06 98 ARG A N 1
ATOM 749 C CA . ARG A 1 98 ? 2.889 -2.975 17.479 1.00 84.06 98 ARG A CA 1
ATOM 750 C C . ARG A 1 98 ? 1.673 -2.143 17.127 1.00 84.06 98 ARG A C 1
ATOM 752 O O . ARG A 1 98 ? 1.341 -1.973 15.953 1.00 84.06 98 ARG A O 1
ATOM 759 N N . GLU A 1 99 ? 1.043 -1.595 18.160 1.00 83.56 99 GLU A N 1
ATOM 760 C CA . GLU A 1 99 ? -0.021 -0.622 17.961 1.00 83.56 99 GLU A CA 1
ATOM 761 C C . GLU A 1 99 ? 0.492 0.572 17.143 1.00 83.56 99 GLU A C 1
ATOM 763 O O . GLU A 1 99 ? 1.650 0.986 17.300 1.00 83.56 99 GLU A O 1
ATOM 768 N N . PRO A 1 100 ? -0.353 1.148 16.275 1.00 81.19 100 PRO A N 1
ATOM 769 C CA . PRO A 1 100 ? 0.006 2.349 15.539 1.00 81.19 100 PRO A CA 1
ATOM 770 C C . PRO A 1 100 ? 0.397 3.464 16.508 1.00 81.19 100 PRO A C 1
ATOM 772 O O . PRO A 1 100 ? -0.292 3.708 17.493 1.00 81.19 100 PRO A O 1
ATOM 775 N N . ASP A 1 101 ? 1.501 4.149 16.216 1.00 79.38 101 ASP A N 1
ATOM 776 C CA . ASP A 1 101 ? 1.979 5.321 16.967 1.00 79.38 101 ASP A CA 1
ATOM 777 C C . ASP A 1 101 ? 2.403 5.011 18.419 1.00 79.38 101 ASP A C 1
ATOM 779 O O . ASP A 1 101 ? 2.697 5.921 19.201 1.00 79.38 101 ASP A O 1
ATOM 783 N N . ALA A 1 102 ? 2.498 3.723 18.778 1.00 77.12 102 ALA A N 1
ATOM 784 C CA . ALA A 1 102 ? 3.056 3.294 20.048 1.00 77.12 102 ALA A CA 1
ATOM 785 C C . ALA A 1 102 ? 4.484 3.828 20.210 1.00 77.12 102 ALA A C 1
ATOM 787 O O . ALA A 1 102 ? 5.298 3.780 19.284 1.00 77.12 102 ALA A O 1
ATOM 788 N N . LYS A 1 103 ? 4.809 4.313 21.415 1.00 71.31 103 LYS A N 1
ATOM 789 C CA . LYS A 1 103 ? 6.171 4.748 21.732 1.00 71.31 103 LYS A CA 1
ATOM 790 C C . LYS A 1 103 ? 7.116 3.566 21.590 1.00 71.31 103 LYS A C 1
ATOM 792 O O . LYS A 1 103 ? 6.955 2.545 22.258 1.00 71.31 103 LYS A O 1
ATOM 797 N N . ILE A 1 104 ? 8.112 3.729 20.733 1.00 67.56 104 ILE A N 1
ATOM 798 C CA . ILE A 1 104 ? 9.134 2.718 20.547 1.00 67.56 104 ILE A CA 1
ATOM 799 C C . ILE A 1 104 ? 10.299 3.069 21.455 1.00 67.56 104 ILE A C 1
ATOM 801 O O . ILE A 1 104 ? 10.944 4.098 21.284 1.00 67.56 104 ILE A O 1
ATOM 805 N N . PHE A 1 105 ? 10.532 2.214 22.442 1.00 64.06 105 PHE A N 1
ATOM 806 C CA . PHE A 1 105 ? 11.765 2.232 23.213 1.00 64.06 105 PHE A CA 1
ATOM 807 C C . PHE A 1 105 ? 12.831 1.494 22.409 1.00 64.06 105 PHE A C 1
ATOM 809 O O . PHE A 1 105 ? 12.519 0.453 21.819 1.00 64.06 105 PHE A O 1
ATOM 816 N N . ASP A 1 106 ? 14.051 2.030 22.383 1.00 55.34 106 ASP A N 1
ATOM 817 C CA . ASP A 1 106 ? 15.215 1.395 21.768 1.00 55.34 106 ASP A CA 1
ATOM 818 C C . ASP A 1 106 ? 15.457 0.042 22.447 1.00 55.34 106 ASP A C 1
ATOM 820 O O . ASP A 1 106 ? 16.113 -0.069 23.480 1.00 55.34 106 ASP A O 1
ATOM 824 N N . ARG A 1 107 ? 14.838 -1.007 21.904 1.00 55.41 107 ARG A N 1
ATOM 825 C CA . ARG A 1 107 ? 15.261 -2.378 22.140 1.00 55.41 107 ARG A CA 1
ATOM 826 C C . ARG A 1 107 ? 16.248 -2.702 21.038 1.00 55.41 107 ARG A C 1
ATOM 828 O O . ARG A 1 107 ? 15.899 -2.625 19.861 1.00 55.41 107 ARG A O 1
ATOM 835 N N . ASP A 1 108 ? 17.462 -3.048 21.443 1.00 47.41 108 ASP A N 1
ATOM 836 C CA . ASP A 1 108 ? 18.485 -3.590 20.563 1.00 47.41 108 ASP A CA 1
ATOM 837 C C . ASP A 1 108 ? 17.919 -4.828 19.849 1.00 47.41 108 ASP A C 1
ATOM 839 O O . ASP A 1 108 ? 17.772 -5.900 20.435 1.00 47.41 108 ASP A O 1
ATOM 843 N N . GLY A 1 109 ? 17.553 -4.656 18.579 1.00 50.91 109 GLY A N 1
ATOM 844 C CA . GLY A 1 109 ? 17.150 -5.733 17.682 1.00 50.91 109 GLY A CA 1
ATOM 845 C C . GLY A 1 109 ? 15.669 -5.758 17.303 1.00 50.91 109 GLY A C 1
ATOM 846 O O . GLY A 1 109 ? 14.772 -5.397 18.069 1.00 50.91 109 GLY A O 1
ATOM 847 N N . GLU A 1 110 ? 15.428 -6.261 16.090 1.00 51.00 110 GLU A N 1
ATOM 848 C CA . GLU A 1 110 ? 14.171 -6.896 15.689 1.00 51.00 110 GLU A CA 1
ATOM 849 C C . GLU A 1 110 ? 13.904 -8.088 16.626 1.00 51.00 110 GLU A C 1
ATOM 851 O O . GLU A 1 110 ? 14.184 -9.242 16.313 1.00 51.00 110 GLU A O 1
ATOM 856 N N . GLY A 1 111 ? 13.469 -7.799 17.851 1.00 53.91 111 GLY A N 1
ATOM 857 C CA . GLY A 1 111 ? 13.059 -8.815 18.805 1.00 53.91 111 GLY A CA 1
ATOM 858 C C . GLY A 1 111 ? 11.848 -9.570 18.271 1.00 53.91 111 GLY A C 1
ATOM 859 O O . GLY A 1 111 ? 11.036 -9.006 17.535 1.00 53.91 111 GLY A O 1
ATOM 860 N N . ALA A 1 112 ? 11.722 -10.839 18.665 1.00 58.09 112 ALA A N 1
ATOM 861 C CA . ALA A 1 112 ? 10.535 -11.633 18.378 1.00 58.09 112 ALA A CA 1
ATOM 862 C C . ALA A 1 112 ? 9.260 -10.840 18.735 1.00 58.09 112 ALA A C 1
ATOM 864 O O . ALA A 1 112 ? 9.278 -10.102 19.733 1.00 58.09 112 ALA A O 1
ATOM 865 N N . PRO A 1 113 ? 8.174 -10.981 17.948 1.00 62.34 113 PRO A N 1
ATOM 866 C CA . PRO A 1 113 ? 6.927 -10.280 18.204 1.00 62.34 113 PRO A CA 1
ATOM 867 C C . PRO A 1 113 ? 6.537 -10.429 19.669 1.00 62.34 113 PRO A C 1
ATOM 869 O O . PRO A 1 113 ? 6.452 -11.538 20.190 1.00 62.34 113 PRO A O 1
ATOM 872 N N . THR A 1 114 ? 6.300 -9.310 20.350 1.00 66.31 114 THR A N 1
ATOM 873 C CA . THR A 1 114 ? 5.911 -9.341 21.768 1.00 66.31 114 THR A CA 1
ATOM 874 C C . THR A 1 114 ? 4.515 -9.922 21.996 1.00 66.31 114 THR A C 1
ATOM 876 O O . THR A 1 114 ? 4.122 -10.124 23.141 1.00 66.31 114 THR A O 1
ATOM 879 N N . SER A 1 115 ? 3.759 -10.170 20.923 1.00 80.81 115 SER A N 1
ATOM 880 C CA . SER A 1 115 ? 2.477 -10.866 20.955 1.00 80.81 115 SER A CA 1
ATOM 881 C C . SER A 1 115 ? 2.138 -11.465 19.588 1.00 80.81 115 SER A C 1
ATOM 883 O O . SER A 1 115 ? 2.700 -11.065 18.560 1.00 80.81 115 SER A O 1
ATOM 885 N N . ASP A 1 116 ? 1.139 -12.343 19.565 1.00 88.19 116 ASP A N 1
ATOM 886 C CA . ASP A 1 116 ? 0.519 -12.832 18.330 1.00 88.19 116 ASP A CA 1
ATOM 887 C C . ASP A 1 116 ? -0.408 -11.795 17.681 1.00 88.19 116 ASP A C 1
ATOM 889 O O . ASP A 1 116 ? -0.931 -12.033 16.598 1.00 88.19 116 ASP A O 1
ATOM 893 N N . ARG A 1 117 ? -0.598 -10.615 18.282 1.00 91.06 117 ARG A N 1
ATOM 894 C CA . ARG A 1 117 ? -1.440 -9.568 17.699 1.00 91.06 117 ARG A CA 1
ATOM 895 C C . ARG A 1 117 ? -0.728 -8.852 16.557 1.00 91.06 117 ARG A C 1
ATOM 897 O O . ARG A 1 117 ? 0.488 -8.637 16.584 1.00 91.06 117 ARG A O 1
ATOM 904 N N . ARG A 1 118 ? -1.491 -8.471 15.537 1.00 92.69 118 ARG A N 1
ATOM 905 C CA . ARG A 1 118 ? -1.044 -7.669 14.396 1.00 92.69 118 ARG A CA 1
ATOM 906 C C . ARG A 1 118 ? -2.024 -6.538 14.134 1.00 92.69 118 ARG A C 1
ATOM 908 O O . ARG A 1 118 ? -3.231 -6.705 14.255 1.00 92.69 118 ARG A O 1
ATOM 915 N N . TYR A 1 119 ? -1.492 -5.401 13.726 1.00 90.62 119 TYR A N 1
ATOM 916 C CA . TYR A 1 119 ? -2.214 -4.158 13.518 1.00 90.62 119 TYR A CA 1
ATOM 917 C C . TYR A 1 119 ? -2.034 -3.724 12.071 1.00 90.62 119 TYR A C 1
ATOM 919 O O . TYR A 1 119 ? -0.913 -3.457 11.645 1.00 90.62 119 TYR A O 1
ATOM 927 N N . LEU A 1 120 ? -3.126 -3.653 11.315 1.00 92.19 120 LEU A N 1
ATOM 928 C CA . LEU A 1 120 ? -3.162 -3.079 9.976 1.00 92.19 120 LEU A CA 1
ATOM 929 C C . LEU A 1 120 ? -3.743 -1.668 10.058 1.00 92.19 120 LEU A C 1
ATOM 931 O O . LEU A 1 120 ? -4.949 -1.491 10.234 1.00 92.19 120 LEU A O 1
ATOM 935 N N . ALA A 1 121 ? -2.888 -0.664 9.916 1.00 88.75 121 ALA A N 1
ATOM 936 C CA . ALA A 1 121 ? -3.271 0.739 9.982 1.00 88.75 121 ALA A CA 1
ATOM 937 C C . ALA A 1 121 ? -3.200 1.402 8.612 1.00 88.75 121 ALA A C 1
ATOM 939 O O . ALA A 1 121 ? -2.191 1.300 7.909 1.00 88.75 121 ALA A O 1
ATOM 940 N N . LYS A 1 122 ? -4.233 2.163 8.243 1.00 87.38 122 LYS A N 1
ATOM 941 C CA . LYS A 1 122 ? -4.121 3.107 7.126 1.00 87.38 122 LYS A CA 1
ATOM 942 C C . LYS A 1 122 ? -3.160 4.236 7.505 1.00 87.38 122 LYS A C 1
ATOM 944 O O . LYS A 1 122 ? -3.322 4.884 8.533 1.00 87.38 122 LYS A O 1
ATOM 949 N N . ARG A 1 123 ? -2.178 4.496 6.644 1.00 85.44 123 ARG A N 1
ATOM 950 C CA . ARG A 1 123 ? -1.188 5.572 6.808 1.00 85.44 123 ARG A CA 1
ATOM 951 C C . ARG A 1 123 ? -1.320 6.686 5.775 1.00 85.44 123 ARG A C 1
ATOM 953 O O . ARG A 1 123 ? -0.886 7.801 6.023 1.00 85.44 123 ARG A O 1
ATOM 960 N N . LYS A 1 124 ? -1.979 6.411 4.645 1.00 80.81 124 LYS A N 1
ATOM 961 C CA . LYS A 1 124 ? -2.321 7.419 3.635 1.00 80.81 124 LYS A CA 1
ATOM 962 C C . LYS A 1 124 ? -3.667 7.091 2.993 1.00 80.81 124 LYS A C 1
ATOM 964 O O . LYS A 1 124 ? -3.683 6.216 2.139 1.00 80.81 124 LYS A O 1
ATOM 969 N N . THR A 1 125 ? -4.750 7.776 3.390 1.00 66.88 125 THR A N 1
ATOM 970 C CA . THR A 1 125 ? -6.071 7.892 2.712 1.00 66.88 125 THR A CA 1
ATOM 971 C C . THR A 1 125 ? -6.915 8.991 3.391 1.00 66.88 125 THR A C 1
ATOM 973 O O . THR A 1 125 ? -6.831 9.111 4.608 1.00 66.88 125 THR A O 1
ATOM 976 N N . ASN A 1 126 ? -7.803 9.700 2.676 1.00 53.12 126 ASN A N 1
ATOM 977 C CA . ASN A 1 126 ? -8.673 10.763 3.236 1.00 53.12 126 ASN A CA 1
ATOM 978 C C . ASN A 1 126 ? -9.962 10.260 3.944 1.00 53.12 126 ASN A C 1
ATOM 980 O O . ASN A 1 126 ? -10.938 11.000 4.026 1.00 53.12 126 ASN A O 1
ATOM 984 N N . SER A 1 127 ? -10.019 9.010 4.416 1.00 54.91 127 SER A N 1
ATOM 985 C CA . SER A 1 127 ? -11.181 8.470 5.147 1.00 54.91 127 SER A CA 1
ATOM 986 C C . SER A 1 127 ? -10.907 8.398 6.651 1.00 54.91 127 SER A C 1
ATOM 988 O O . SER A 1 127 ? -9.761 8.174 7.042 1.00 54.91 127 SER A O 1
ATOM 990 N N . ALA A 1 128 ? -11.953 8.525 7.476 1.00 50.72 128 ALA A N 1
ATOM 991 C CA . ALA A 1 128 ? -11.876 8.338 8.927 1.00 50.72 128 ALA A CA 1
ATOM 992 C C . ALA A 1 128 ? -11.154 7.019 9.286 1.00 50.72 128 ALA A C 1
ATOM 994 O O . ALA A 1 128 ? -11.281 6.021 8.576 1.00 50.72 128 ALA A O 1
ATOM 995 N N . ARG A 1 129 ? -10.322 7.076 10.333 1.00 54.09 129 ARG A N 1
ATOM 996 C CA . ARG A 1 129 ? -9.316 6.077 10.738 1.00 54.09 129 ARG A CA 1
ATOM 997 C C . ARG A 1 129 ? -9.830 4.630 10.679 1.00 54.09 129 ARG A C 1
ATOM 999 O O . ARG A 1 129 ? -10.654 4.242 11.492 1.00 54.09 129 ARG A O 1
ATOM 1006 N N . ASP A 1 130 ? -9.260 3.821 9.783 1.00 74.00 130 ASP A N 1
ATOM 1007 C CA . ASP A 1 130 ? -9.424 2.361 9.784 1.00 74.00 130 ASP A CA 1
ATOM 1008 C C . ASP A 1 130 ? -8.141 1.723 10.329 1.00 74.00 130 ASP A C 1
ATOM 1010 O O . ASP A 1 130 ? -7.110 1.669 9.646 1.00 74.00 130 ASP A O 1
ATOM 1014 N N . LEU A 1 131 ? -8.224 1.255 11.570 1.00 86.00 131 LEU A N 1
ATOM 1015 C CA . LEU A 1 131 ? -7.335 0.254 12.143 1.00 86.00 131 LEU A CA 1
ATOM 1016 C C . LEU A 1 131 ? -8.072 -1.089 12.093 1.00 86.00 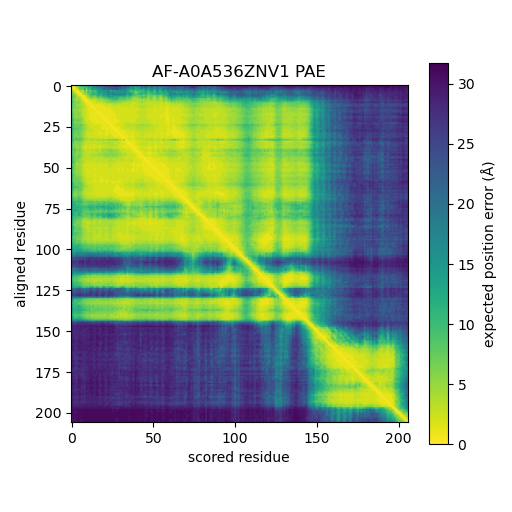131 LEU A C 1
ATOM 1018 O O . LEU A 1 131 ? -9.271 -1.165 12.371 1.00 86.00 131 LEU A O 1
ATOM 1022 N N . ARG A 1 132 ? -7.369 -2.152 11.716 1.00 88.25 132 ARG A N 1
ATOM 1023 C CA . ARG A 1 132 ? -7.837 -3.529 11.885 1.00 88.25 132 ARG A CA 1
ATOM 1024 C C . ARG A 1 132 ? -6.823 -4.294 12.713 1.00 88.25 132 ARG A C 1
ATOM 1026 O O . ARG A 1 132 ? -5.627 -4.209 12.438 1.00 88.25 132 ARG A O 1
ATOM 1033 N N . THR A 1 133 ? -7.310 -5.034 13.696 1.00 91.69 133 THR A N 1
ATOM 1034 C CA . THR A 1 133 ? -6.477 -5.869 14.559 1.00 91.69 133 THR A CA 1
ATOM 1035 C C . THR A 1 133 ? -6.709 -7.331 14.219 1.00 91.69 133 THR A C 1
ATOM 1037 O O . THR A 1 133 ? -7.823 -7.733 13.884 1.00 91.69 133 THR A O 1
ATOM 1040 N N . PHE A 1 134 ? -5.642 -8.113 14.272 1.00 93.00 134 PHE A N 1
ATOM 1041 C CA . PHE A 1 134 ? -5.638 -9.533 13.967 1.00 93.00 134 PHE A CA 1
ATOM 1042 C C . PHE A 1 134 ? -4.927 -10.296 15.080 1.00 93.00 134 PHE A C 1
ATOM 1044 O O . PHE A 1 134 ? -3.922 -9.809 15.599 1.00 93.00 134 PHE A O 1
ATOM 1051 N N . SER A 1 135 ? -5.383 -11.508 15.377 1.00 93.25 135 SER A N 1
ATOM 1052 C CA . SER A 1 135 ? -4.587 -12.540 16.037 1.00 93.25 135 SER A CA 1
ATOM 1053 C C . SER A 1 135 ? -3.859 -13.373 14.977 1.00 93.25 135 SER A C 1
ATOM 1055 O O . SER A 1 135 ? -4.397 -13.677 13.914 1.00 93.25 135 SER A O 1
ATOM 1057 N N . CYS A 1 136 ? -2.598 -13.714 15.224 1.00 90.44 136 CYS A N 1
ATOM 1058 C CA . CYS A 1 136 ? -1.803 -14.588 14.371 1.00 90.44 136 CYS A CA 1
ATOM 1059 C C . CYS A 1 136 ? -1.900 -16.016 14.907 1.00 90.44 136 CYS A C 1
ATOM 1061 O O . CYS A 1 136 ? -1.121 -16.428 15.762 1.00 90.44 136 CYS A O 1
ATOM 1063 N N . GLU A 1 137 ? -2.859 -16.778 14.397 1.00 91.25 137 GLU A N 1
ATOM 1064 C CA . GLU A 1 137 ? -3.139 -18.142 14.840 1.00 91.25 137 GLU A CA 1
ATOM 1065 C C . GLU A 1 137 ? -2.592 -19.127 13.810 1.00 91.25 137 GLU A C 1
ATOM 1067 O O . GLU A 1 137 ? -3.007 -19.125 12.652 1.00 91.25 137 GLU A O 1
ATOM 1072 N N . ASN A 1 138 ? -1.626 -19.964 14.204 1.00 89.81 138 ASN A N 1
ATOM 1073 C CA . ASN A 1 138 ? -0.985 -20.944 13.312 1.00 89.81 138 ASN A CA 1
ATOM 1074 C C . ASN A 1 138 ? -0.454 -20.336 11.993 1.00 89.81 138 ASN A C 1
ATOM 1076 O O . ASN A 1 138 ? -0.518 -20.959 10.936 1.00 89.81 138 ASN A O 1
ATOM 1080 N N . GLY A 1 139 ? 0.059 -19.103 12.048 1.00 86.94 139 GLY A N 1
ATOM 1081 C CA . GLY A 1 139 ? 0.575 -18.383 10.877 1.00 86.94 139 GLY A CA 1
ATOM 1082 C C . GLY A 1 139 ? -0.495 -17.716 10.004 1.00 86.94 139 GLY A C 1
ATOM 1083 O O . GLY A 1 139 ? -0.159 -17.158 8.962 1.00 86.94 139 GLY A O 1
ATOM 1084 N N . VAL A 1 140 ? -1.764 -17.737 10.419 1.00 91.25 140 VAL A N 1
ATOM 1085 C CA . VAL A 1 140 ? -2.878 -17.081 9.728 1.00 91.25 140 VAL A CA 1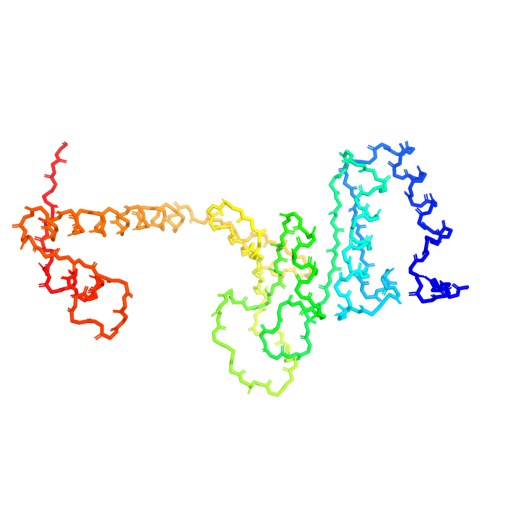
ATOM 1086 C C . VAL A 1 140 ? -3.300 -15.836 10.501 1.00 91.25 140 VAL A C 1
ATOM 1088 O O . VAL A 1 140 ? -3.461 -15.876 11.717 1.00 91.25 140 VAL A O 1
ATOM 1091 N N . LEU A 1 141 ? -3.501 -14.723 9.793 1.00 92.50 141 LEU A N 1
ATOM 1092 C CA . LEU A 1 141 ? -4.072 -13.508 10.374 1.00 92.50 141 LEU A CA 1
ATOM 1093 C C . LEU A 1 141 ? -5.591 -13.660 10.476 1.00 92.50 141 LEU A C 1
ATOM 1095 O O . LEU A 1 141 ? -6.302 -13.551 9.476 1.00 92.50 141 LEU A O 1
ATOM 1099 N N . VAL A 1 142 ? -6.079 -13.902 11.686 1.00 92.81 142 VAL A N 1
ATOM 1100 C CA . VAL A 1 142 ? -7.501 -13.975 12.010 1.00 92.81 142 VAL A CA 1
ATOM 1101 C C . VAL A 1 142 ? -7.944 -12.591 12.480 1.00 92.81 142 VAL A C 1
ATOM 1103 O O . VAL A 1 142 ? -7.370 -12.069 13.433 1.00 92.81 142 VAL A O 1
ATOM 1106 N N . PRO A 1 143 ? -8.907 -11.931 11.812 1.00 90.94 143 PRO A N 1
ATOM 1107 C CA . PRO A 1 143 ? -9.373 -10.626 12.255 1.00 90.94 143 PRO A CA 1
ATOM 1108 C C . PRO A 1 143 ? -10.019 -10.766 13.630 1.00 90.94 143 PRO A C 1
ATOM 1110 O O . PRO A 1 143 ? -10.932 -11.573 13.815 1.00 90.94 143 PRO A O 1
ATOM 1113 N N . GLU A 1 144 ? -9.574 -9.954 14.583 1.00 88.50 144 GLU A N 1
ATOM 1114 C CA . GLU A 1 144 ? -10.289 -9.824 15.844 1.00 88.50 144 GLU A CA 1
ATOM 1115 C C . GLU A 1 144 ? -11.657 -9.215 15.512 1.00 88.50 144 GLU A C 1
ATOM 1117 O O . GLU A 1 144 ? -11.740 -8.140 14.908 1.00 88.50 144 GLU A O 1
ATOM 1122 N N . GLN A 1 145 ? -12.744 -9.931 15.825 1.00 68.00 145 GLN A N 1
ATOM 1123 C CA . GLN A 1 145 ? -14.081 -9.378 15.637 1.00 68.00 145 GLN A CA 1
ATOM 1124 C C . GLN A 1 145 ? -14.173 -8.085 16.441 1.00 68.00 145 GLN A C 1
ATOM 1126 O O . GLN A 1 145 ? -13.813 -8.057 17.618 1.00 68.00 145 GLN A O 1
ATOM 1131 N N . ALA A 1 146 ? -14.678 -7.022 15.818 1.00 53.81 146 ALA A N 1
ATOM 1132 C CA . ALA A 1 146 ? -15.104 -5.853 16.561 1.00 53.81 146 ALA A CA 1
ATOM 1133 C C . ALA A 1 146 ? -16.241 -6.303 17.488 1.00 53.81 146 ALA A C 1
ATOM 1135 O O . ALA A 1 146 ? -17.387 -6.426 17.057 1.00 53.81 146 ALA A O 1
ATOM 1136 N N . THR A 1 147 ? -15.947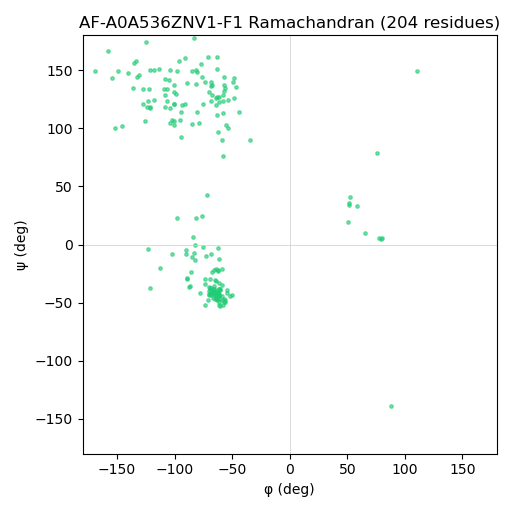 -6.598 18.754 1.00 44.47 147 THR A N 1
ATOM 1137 C CA . THR A 1 147 ? -16.988 -6.636 19.777 1.00 44.47 147 THR A CA 1
ATOM 1138 C C . THR A 1 147 ? -17.623 -5.249 19.779 1.00 44.47 147 THR A C 1
ATOM 1140 O O . THR A 1 147 ? -16.972 -4.235 20.041 1.00 44.47 147 THR A O 1
ATOM 1143 N N . SER A 1 148 ? -18.890 -5.216 19.369 1.00 50.56 148 SER A N 1
ATOM 1144 C CA . SER A 1 148 ? -19.657 -4.064 18.893 1.00 50.56 148 SER A CA 1
ATOM 1145 C C . SER A 1 148 ? -20.046 -3.044 19.971 1.00 50.56 148 SER A C 1
ATOM 1147 O O . SER A 1 148 ? -21.161 -2.533 19.969 1.00 50.56 148 SER A O 1
ATOM 1149 N N . GLU A 1 149 ? -19.142 -2.711 20.883 1.00 42.00 149 GLU A N 1
ATOM 1150 C CA . GLU A 1 149 ? -19.306 -1.596 21.822 1.00 42.00 149 GLU A CA 1
ATOM 1151 C C . GLU A 1 149 ? -18.179 -0.579 21.676 1.00 42.00 149 GLU A C 1
ATOM 1153 O O . GLU A 1 149 ? -18.450 0.614 21.708 1.00 42.00 149 GLU A O 1
ATOM 1158 N N . TYR A 1 150 ? -16.938 -1.001 21.418 1.00 47.66 150 TYR A N 1
ATOM 1159 C CA . TYR A 1 150 ? -15.807 -0.073 21.334 1.00 47.66 150 TYR A CA 1
ATOM 1160 C C . TYR A 1 150 ? -15.853 0.836 20.104 1.00 47.66 150 TYR A C 1
ATOM 1162 O O . TYR A 1 150 ? -15.566 2.016 20.246 1.00 47.66 150 TYR A O 1
ATOM 1170 N N . ASP A 1 151 ? -16.272 0.350 18.932 1.00 49.56 151 ASP A N 1
ATOM 1171 C CA . ASP A 1 151 ? -16.406 1.191 17.727 1.00 49.56 151 ASP A CA 1
ATOM 1172 C C . ASP A 1 151 ? -17.571 2.183 17.845 1.00 49.56 151 ASP A C 1
ATOM 1174 O O . ASP A 1 151 ? -17.470 3.330 17.417 1.00 49.56 151 ASP A O 1
ATOM 1178 N N . VAL A 1 152 ? -18.670 1.768 18.483 1.00 51.69 152 VAL A N 1
ATOM 1179 C CA . VAL A 1 152 ? -19.826 2.635 18.743 1.00 51.69 152 VAL A CA 1
ATOM 1180 C C . VAL A 1 152 ? -19.470 3.669 19.805 1.00 51.69 152 VAL A C 1
ATOM 1182 O O . VAL A 1 152 ? -19.694 4.854 19.595 1.00 51.69 152 VAL A O 1
ATOM 1185 N N . VAL A 1 153 ? -18.856 3.256 20.914 1.00 53.75 153 VAL A N 1
ATOM 1186 C CA . VAL A 1 153 ? -18.417 4.151 21.991 1.00 53.75 153 VAL A CA 1
ATOM 1187 C C . VAL A 1 153 ? -17.313 5.086 21.511 1.00 53.75 153 VAL A C 1
ATOM 1189 O O . VAL A 1 153 ? -17.357 6.253 21.875 1.00 53.75 153 VAL A O 1
ATOM 1192 N N . TYR A 1 154 ? -16.381 4.634 20.668 1.00 51.88 154 TYR A N 1
ATOM 1193 C CA . TYR A 1 154 ? -15.336 5.476 20.081 1.00 51.88 154 TYR A CA 1
ATOM 1194 C C . TYR A 1 154 ? -15.908 6.452 19.049 1.00 51.88 154 TYR A C 1
ATOM 1196 O O . TYR A 1 154 ? -15.588 7.635 19.084 1.00 51.88 154 TYR A O 1
ATOM 1204 N N . ALA A 1 155 ? -16.814 6.015 18.168 1.00 52.09 155 ALA A N 1
ATOM 1205 C CA . ALA A 1 155 ? -17.508 6.916 17.247 1.00 52.09 155 ALA A CA 1
ATOM 1206 C C . ALA A 1 155 ? -18.367 7.947 18.001 1.00 52.09 155 ALA A C 1
ATOM 1208 O O . ALA A 1 155 ? -18.344 9.134 17.674 1.00 52.09 155 ALA A O 1
ATOM 1209 N N . MET A 1 156 ? -19.070 7.523 19.057 1.00 53.25 156 MET A N 1
ATOM 1210 C CA . MET A 1 156 ? -19.859 8.398 19.926 1.00 53.25 156 MET A CA 1
ATOM 1211 C C . MET A 1 156 ? -18.983 9.320 20.775 1.00 53.25 156 MET A C 1
ATOM 1213 O O . MET A 1 156 ? -19.359 10.473 20.976 1.00 53.25 156 MET A O 1
ATOM 1217 N N . SER A 1 157 ? -17.831 8.857 21.272 1.00 60.44 157 SER A N 1
ATOM 1218 C CA . SER A 1 157 ? -16.893 9.687 22.031 1.00 60.44 157 SER A CA 1
ATOM 1219 C C . SER A 1 157 ? -16.257 10.718 21.120 1.00 60.44 157 SER A C 1
ATOM 1221 O O . SER A 1 157 ? -16.235 11.879 21.483 1.00 60.44 157 SER A O 1
ATOM 1223 N N . ASN A 1 158 ? -15.858 10.348 19.903 1.00 58.34 158 ASN A N 1
ATOM 1224 C CA . ASN A 1 158 ? -15.254 11.274 18.950 1.00 58.34 158 ASN A CA 1
ATOM 1225 C C . ASN A 1 158 ? -16.269 12.330 18.479 1.00 58.34 158 ASN A C 1
ATOM 1227 O O . ASN A 1 158 ? -15.949 13.513 18.424 1.00 58.34 158 ASN A O 1
ATOM 1231 N N . GLN A 1 159 ? -17.525 11.931 18.238 1.00 62.25 159 GLN A N 1
ATOM 1232 C CA . GLN A 1 159 ? -18.612 12.868 17.939 1.00 62.25 159 GLN A CA 1
ATOM 1233 C C . GLN A 1 159 ? -18.942 13.771 19.140 1.00 62.25 159 GLN A C 1
ATOM 1235 O O . GLN A 1 159 ? -19.269 14.947 18.972 1.00 62.25 159 GLN A O 1
ATOM 1240 N N . ARG A 1 160 ? -18.859 13.239 20.365 1.00 65.31 160 ARG A N 1
ATOM 1241 C CA . ARG A 1 160 ? -19.051 14.004 21.602 1.00 65.31 160 ARG A CA 1
ATOM 1242 C C . ARG A 1 160 ? -17.900 14.976 21.848 1.00 65.31 160 ARG A C 1
ATOM 1244 O O . ARG A 1 160 ? -18.172 16.113 22.213 1.00 65.31 160 ARG A O 1
ATOM 1251 N N . ASP A 1 161 ? -16.662 14.558 21.629 1.00 71.56 161 ASP A N 1
ATOM 1252 C CA . ASP A 1 161 ? -15.451 15.357 21.802 1.00 71.56 161 ASP A CA 1
ATOM 1253 C C . ASP A 1 161 ? -15.421 16.488 20.775 1.00 71.56 161 ASP A C 1
ATOM 1255 O O . ASP A 1 161 ? -15.249 17.647 21.143 1.00 71.56 161 ASP A O 1
ATOM 1259 N N . GLU A 1 162 ? -15.713 16.186 19.507 1.00 74.56 162 GLU A N 1
ATOM 1260 C CA . GLU A 1 162 ? -15.863 17.191 18.454 1.00 74.56 162 GLU A CA 1
ATOM 1261 C C . GLU A 1 162 ? -16.972 18.191 18.797 1.00 74.56 162 GLU A C 1
ATOM 1263 O O . GLU A 1 162 ? -16.773 19.402 18.703 1.00 74.56 162 GLU A O 1
ATOM 1268 N N . ARG A 1 163 ? -18.122 17.713 19.286 1.00 75.62 163 ARG A N 1
ATOM 1269 C CA . ARG A 1 163 ? -19.214 18.587 19.721 1.00 75.62 163 ARG A CA 1
ATOM 1270 C C . ARG A 1 163 ? -18.827 19.458 20.912 1.00 75.62 163 ARG A C 1
ATOM 1272 O O . ARG A 1 163 ? -19.134 20.643 20.902 1.00 75.62 163 ARG A O 1
ATOM 1279 N N . ILE A 1 164 ? -18.131 18.912 21.908 1.00 78.75 164 ILE A N 1
ATOM 1280 C CA . ILE A 1 164 ? -17.639 19.677 23.063 1.00 78.75 164 ILE A CA 1
ATOM 1281 C C . ILE A 1 164 ? -16.664 20.765 22.605 1.00 78.75 164 ILE A C 1
ATOM 1283 O O . ILE A 1 164 ? -16.763 21.904 23.064 1.00 78.75 164 ILE A O 1
ATOM 1287 N N . VAL A 1 165 ? -15.756 20.440 21.683 1.00 81.62 165 VAL A N 1
ATOM 1288 C CA . VAL A 1 165 ? -14.799 21.404 21.130 1.00 81.62 165 VAL A CA 1
ATOM 1289 C C . VAL A 1 165 ? -15.523 22.495 20.343 1.00 81.62 165 VAL A C 1
ATOM 1291 O O . VAL A 1 165 ? -15.256 23.671 20.571 1.00 81.62 165 VAL A O 1
ATOM 1294 N N . LEU A 1 166 ? -16.468 22.142 19.467 1.00 83.69 166 LEU A N 1
ATOM 1295 C CA . LEU A 1 166 ? -17.212 23.107 18.651 1.00 83.69 166 LEU A CA 1
ATOM 1296 C C . LEU A 1 166 ? -18.152 23.989 19.481 1.00 83.69 166 LEU A C 1
ATOM 1298 O O . LEU A 1 166 ? -18.207 25.199 19.258 1.00 83.69 166 LEU A O 1
ATOM 1302 N N . ASP A 1 167 ? -18.880 23.413 20.436 1.00 83.38 167 ASP A N 1
ATOM 1303 C CA . ASP A 1 167 ? -19.789 24.156 21.311 1.00 83.38 167 ASP A CA 1
ATOM 1304 C C . ASP A 1 167 ? -18.997 25.062 22.263 1.00 83.38 167 ASP A C 1
ATOM 1306 O O . ASP A 1 167 ? -19.339 26.232 22.433 1.00 83.38 167 ASP A O 1
ATOM 1310 N N . GLY A 1 168 ? -17.879 24.574 22.810 1.00 83.00 168 GLY A N 1
ATOM 1311 C CA . GLY A 1 168 ? -16.978 25.386 23.622 1.00 83.00 168 GLY A CA 1
ATOM 1312 C C . GLY A 1 168 ? -16.289 26.499 22.826 1.00 83.00 168 GLY A C 1
ATOM 1313 O O . GLY A 1 168 ? -16.175 27.619 23.316 1.00 83.00 168 GLY A O 1
ATOM 1314 N N . PHE A 1 169 ? -15.893 26.241 21.576 1.00 85.81 169 PHE A N 1
ATOM 1315 C CA . PHE A 1 169 ? -15.339 27.262 20.681 1.00 85.81 169 PHE A CA 1
ATOM 1316 C C . PHE A 1 169 ? -16.364 28.364 20.376 1.00 85.81 169 PHE A C 1
ATOM 1318 O O . PHE A 1 169 ? -16.045 29.550 20.466 1.00 85.81 169 PHE A O 1
ATOM 1325 N N . LYS A 1 170 ? -17.618 27.988 20.087 1.00 85.94 170 LYS A N 1
ATOM 1326 C CA . LYS A 1 170 ? -18.724 28.941 19.898 1.00 85.94 170 LYS A CA 1
ATOM 1327 C C . LYS A 1 170 ? -18.994 29.762 21.156 1.00 85.94 170 LYS A C 1
ATOM 1329 O O . LYS A 1 170 ? -19.202 30.964 21.039 1.00 85.94 170 LYS A O 1
ATOM 1334 N N . GLU A 1 171 ? -18.980 29.145 22.335 1.00 85.00 171 GLU A N 1
ATOM 1335 C CA . GLU A 1 171 ? -19.185 29.841 23.612 1.00 85.00 171 GLU A CA 1
ATOM 1336 C C . GLU A 1 171 ? -18.057 30.841 23.909 1.00 85.00 171 GLU A C 1
ATOM 1338 O O . GLU A 1 171 ? -18.319 31.962 24.344 1.00 85.00 171 GLU A O 1
ATOM 1343 N N . LEU A 1 172 ? -16.802 30.481 23.622 1.00 87.00 172 LEU A N 1
ATOM 1344 C CA . LEU A 1 172 ? -15.659 31.381 23.803 1.00 87.00 172 LEU A CA 1
ATOM 1345 C C . LEU A 1 172 ? -15.783 32.631 22.926 1.00 87.00 172 LEU A C 1
ATOM 1347 O O . LEU A 1 172 ? -15.647 33.742 23.439 1.00 87.00 172 LEU A O 1
ATOM 1351 N N . ILE A 1 173 ? -16.109 32.463 21.641 1.00 87.31 173 ILE A N 1
ATOM 1352 C CA . ILE A 1 173 ? -16.224 33.588 20.704 1.00 87.31 173 ILE A CA 1
ATOM 1353 C C . ILE A 1 173 ? -17.494 34.401 20.967 1.00 87.31 173 ILE A C 1
ATOM 1355 O O . ILE A 1 173 ? -17.420 35.616 21.134 1.00 87.31 173 ILE A O 1
ATOM 1359 N N . ASN A 1 174 ? -18.655 33.749 21.024 1.00 85.44 174 ASN A N 1
ATOM 1360 C CA . ASN A 1 174 ? -19.945 34.442 21.033 1.00 85.44 174 ASN A CA 1
ATOM 1361 C C . ASN A 1 174 ? -20.407 34.830 22.443 1.00 85.44 174 ASN A C 1
ATOM 1363 O O . ASN A 1 174 ? -21.023 35.878 22.613 1.00 85.44 174 ASN A O 1
ATOM 1367 N N . GLY A 1 175 ? -20.140 33.989 23.445 1.00 80.75 175 GLY A N 1
ATOM 1368 C CA . GLY A 1 175 ? -20.588 34.200 24.825 1.00 80.75 175 GLY A CA 1
ATOM 1369 C C . GLY A 1 175 ? -19.602 35.005 25.669 1.00 80.75 175 GLY A C 1
ATOM 1370 O O . GLY A 1 175 ? -20.008 35.723 26.581 1.00 80.75 175 GLY A O 1
ATOM 1371 N N . ARG A 1 176 ? -18.298 34.912 25.369 1.00 79.56 176 ARG A N 1
ATOM 1372 C CA . ARG A 1 176 ? -17.231 35.521 26.187 1.00 79.56 176 ARG A CA 1
ATOM 1373 C C . ARG A 1 176 ? -16.313 36.482 25.440 1.00 79.56 176 ARG A C 1
ATOM 1375 O O . ARG A 1 176 ? -15.448 37.081 26.076 1.00 79.56 176 ARG A O 1
ATOM 1382 N N . ASN A 1 177 ? -16.493 36.640 24.127 1.00 85.25 177 ASN A N 1
ATOM 1383 C CA . ASN A 1 177 ? -15.652 37.476 23.267 1.00 85.25 177 ASN A CA 1
ATOM 1384 C C . ASN A 1 177 ? -14.142 37.171 23.410 1.00 85.25 177 ASN A C 1
ATOM 1386 O O . ASN A 1 177 ? -13.295 38.062 23.339 1.00 85.25 177 ASN A O 1
ATOM 1390 N N . GLN A 1 178 ? -13.801 35.903 23.657 1.00 84.62 178 GLN A N 1
ATOM 1391 C CA . GLN A 1 178 ? -12.432 35.402 23.734 1.00 84.62 178 GLN A CA 1
ATOM 1392 C C . GLN A 1 178 ? -12.068 34.713 22.421 1.00 84.62 178 GLN A C 1
ATOM 1394 O O . GLN A 1 178 ? -12.812 33.863 21.942 1.00 84.62 178 GLN A O 1
ATOM 1399 N N . GLN A 1 179 ? -10.909 35.062 21.858 1.00 87.94 179 GLN A N 1
ATOM 1400 C CA . GLN A 1 179 ? -10.392 34.483 20.615 1.00 87.94 179 GLN A CA 1
ATOM 1401 C C . GLN A 1 179 ? -9.425 33.331 20.926 1.00 87.94 179 GLN A C 1
ATOM 1403 O O . GLN A 1 179 ? -8.315 33.592 21.408 1.00 87.94 179 GLN A O 1
ATOM 1408 N N . PRO A 1 180 ? -9.819 32.066 20.692 1.00 86.25 180 PRO A N 1
ATOM 1409 C CA . PRO A 1 180 ? -8.969 30.917 20.967 1.00 86.25 180 PRO A CA 1
ATOM 1410 C C . PRO A 1 180 ? -7.900 30.740 19.886 1.00 86.25 180 PRO A C 1
ATOM 1412 O O . PRO A 1 180 ? -8.077 31.138 18.738 1.00 86.25 180 PRO A O 1
ATOM 1415 N N . THR A 1 181 ? -6.799 30.090 20.249 1.00 85.06 181 THR A N 1
ATOM 1416 C CA . THR A 1 181 ? -5.659 29.812 19.360 1.00 85.06 181 THR A CA 1
ATOM 1417 C C . THR A 1 181 ? -5.219 28.355 19.485 1.00 85.06 181 THR A C 1
ATOM 1419 O O . THR A 1 181 ? -5.482 27.716 20.504 1.00 85.06 181 THR A O 1
ATOM 1422 N N . ASP A 1 182 ? -4.535 27.828 18.476 1.00 79.94 182 ASP A N 1
ATOM 1423 C CA . ASP A 1 182 ? -3.954 26.478 18.467 1.00 79.94 182 ASP A CA 1
ATOM 1424 C C . ASP A 1 182 ? -2.512 26.428 19.010 1.00 79.94 182 ASP A C 1
ATOM 1426 O O . ASP A 1 182 ? -1.983 25.351 19.256 1.00 79.94 182 ASP A O 1
ATOM 1430 N N . GLY A 1 183 ? -1.883 27.579 19.271 1.00 78.00 183 GLY A N 1
ATOM 1431 C CA . GLY A 1 183 ? -0.526 27.647 19.818 1.00 78.00 183 GLY A CA 1
ATOM 1432 C C . GLY A 1 183 ? -0.430 27.140 21.262 1.00 78.00 183 GLY A C 1
ATOM 1433 O O . GLY A 1 183 ? -1.086 27.671 22.157 1.00 78.00 183 GLY A O 1
ATOM 1434 N N . ASP A 1 184 ? 0.424 26.149 21.522 1.00 69.75 184 ASP A N 1
ATOM 1435 C CA . ASP A 1 184 ? 0.549 25.482 22.833 1.00 69.75 184 ASP A CA 1
ATOM 1436 C C . ASP A 1 184 ? 1.049 26.389 23.971 1.00 69.75 184 ASP A C 1
ATOM 1438 O O . ASP A 1 184 ? 0.685 26.211 25.140 1.00 69.75 184 ASP A O 1
ATOM 1442 N N . SER A 1 185 ? 1.867 27.391 23.645 1.00 78.00 185 SER A N 1
ATOM 1443 C CA . SER A 1 185 ? 2.399 28.382 24.591 1.00 78.00 185 SER A CA 1
ATOM 1444 C C . SER A 1 185 ? 1.458 29.565 24.827 1.00 78.00 185 SER A C 1
ATOM 1446 O O . SER A 1 185 ? 1.681 30.350 25.749 1.00 78.00 185 SER A O 1
ATOM 1448 N N . SER A 1 186 ? 0.398 29.692 24.025 1.00 80.31 186 SER A N 1
ATOM 1449 C CA . SER A 1 186 ? -0.561 30.784 24.136 1.00 80.31 186 SER A CA 1
ATOM 1450 C C . SER A 1 186 ? -1.374 30.660 25.430 1.00 80.31 186 SER A C 1
ATOM 1452 O O . SER A 1 186 ? -1.870 29.570 25.745 1.00 80.31 186 SER A O 1
ATOM 1454 N N . PRO A 1 187 ? -1.589 31.763 26.172 1.00 78.94 187 PRO A N 1
ATOM 1455 C CA . PRO A 1 187 ? -2.567 31.776 27.257 1.00 78.94 187 PRO A CA 1
ATOM 1456 C C . PRO A 1 187 ? -3.995 31.519 26.742 1.00 78.94 187 PRO A C 1
ATOM 1458 O O . PRO A 1 187 ? -4.825 31.018 27.493 1.00 78.94 187 PRO A O 1
ATOM 1461 N N . ASN A 1 188 ? -4.248 31.770 25.451 1.00 85.06 188 ASN A N 1
ATOM 1462 C CA . ASN A 1 188 ? -5.520 31.520 24.774 1.00 85.06 188 ASN A CA 1
ATOM 1463 C C . ASN A 1 188 ? -5.528 30.194 23.995 1.00 85.06 188 ASN A C 1
ATOM 1465 O O . ASN A 1 188 ? -6.268 30.048 23.021 1.00 85.06 188 ASN A O 1
ATOM 1469 N N . ASN A 1 189 ? -4.675 29.234 24.356 1.00 88.25 189 ASN A N 1
ATOM 1470 C CA . ASN A 1 189 ? -4.705 27.901 23.760 1.00 88.25 189 ASN A CA 1
ATOM 1471 C C . ASN A 1 189 ? -6.088 27.257 23.977 1.00 88.25 189 ASN A C 1
ATOM 1473 O O . ASN A 1 189 ? -6.552 27.136 25.114 1.00 88.25 189 ASN A O 1
ATOM 1477 N N . LEU A 1 190 ? -6.742 26.849 22.889 1.00 83.38 190 LEU A N 1
ATOM 1478 C CA . LEU A 1 190 ? -8.120 26.362 22.899 1.00 83.38 190 LEU A CA 1
ATOM 1479 C C . LEU A 1 190 ? -8.323 25.179 23.869 1.00 83.38 190 LEU A C 1
ATOM 1481 O O . LEU A 1 190 ? -9.207 25.286 24.721 1.00 83.38 190 LEU A O 1
ATOM 1485 N N . PRO A 1 191 ? -7.501 24.109 23.852 1.00 83.38 191 PRO A N 1
ATOM 1486 C CA . PRO A 1 191 ? -7.582 23.045 24.854 1.00 83.38 191 PRO A CA 1
ATOM 1487 C C . PRO A 1 191 ? -7.540 23.537 26.309 1.00 83.38 191 PRO A C 1
ATOM 1489 O O . PRO A 1 191 ? -8.348 23.104 27.132 1.00 83.38 191 PRO A O 1
ATOM 1492 N N . LYS A 1 192 ? -6.645 24.479 26.643 1.00 83.81 192 LYS A N 1
ATOM 1493 C CA . LYS A 1 192 ? -6.540 25.038 28.005 1.00 83.81 192 LYS A CA 1
ATOM 1494 C C . LYS A 1 192 ? -7.789 25.826 28.398 1.00 83.81 192 LYS A C 1
ATOM 1496 O O . LYS A 1 192 ? -8.283 25.659 29.51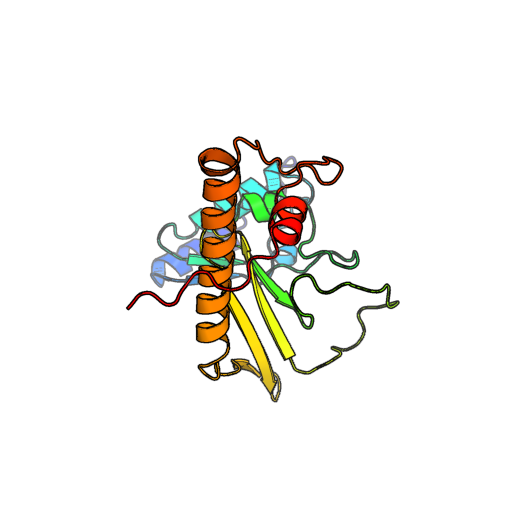3 1.00 83.81 192 LYS A O 1
ATOM 1501 N N . LEU A 1 193 ? -8.315 26.647 27.489 1.00 83.75 193 LEU A N 1
ATOM 1502 C CA . LEU A 1 193 ? -9.537 27.421 27.717 1.00 83.75 193 LEU A CA 1
ATOM 1503 C C . LEU A 1 193 ? -10.756 26.507 27.923 1.00 83.75 193 LEU A C 1
ATOM 1505 O O . LEU A 1 193 ? -11.534 26.725 28.851 1.00 83.75 193 LEU A O 1
ATOM 1509 N N . LEU A 1 194 ? -10.891 25.442 27.124 1.00 82.75 194 LEU A N 1
ATOM 1510 C CA . LEU A 1 194 ? -11.972 24.457 27.262 1.00 82.75 194 LEU A CA 1
ATOM 1511 C C . LEU A 1 194 ? -11.939 23.730 28.616 1.00 82.75 194 LEU A C 1
ATOM 1513 O O . LEU A 1 194 ? -12.985 23.524 29.230 1.00 82.75 194 LEU A O 1
ATOM 1517 N N . LEU A 1 195 ? -10.749 23.400 29.129 1.00 80.12 195 LEU A N 1
ATOM 1518 C CA . LEU A 1 195 ? -10.587 22.799 30.460 1.00 80.12 195 LEU A CA 1
ATOM 1519 C C . LEU A 1 195 ? -10.936 23.780 31.594 1.00 80.12 195 LEU A C 1
ATOM 1521 O O . LEU A 1 195 ? -11.549 23.390 32.590 1.00 80.12 195 LEU A O 1
ATOM 1525 N N . GLN A 1 196 ? -10.588 25.0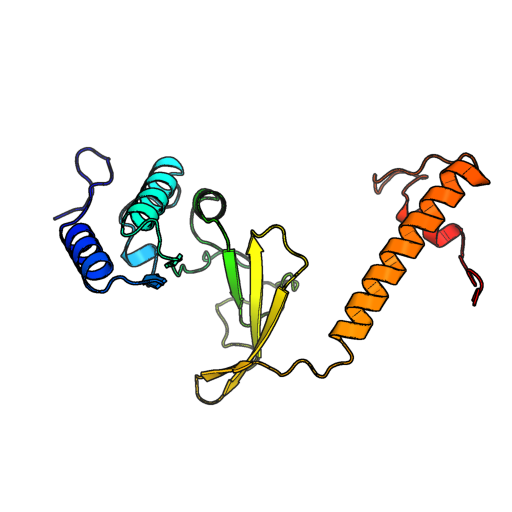61 31.441 1.00 77.56 196 GLN A N 1
ATOM 1526 C CA . GLN A 1 196 ? -10.905 26.117 32.413 1.00 77.56 196 GLN A CA 1
ATOM 1527 C C . GLN A 1 196 ? -12.399 26.450 32.472 1.00 77.56 196 GLN A C 1
ATOM 1529 O O . GLN A 1 196 ? -12.904 26.805 33.538 1.00 77.56 196 GLN A O 1
ATOM 1534 N N . LEU A 1 197 ? -13.125 26.284 31.361 1.00 71.94 197 LEU A N 1
ATOM 1535 C CA . LEU A 1 197 ? -14.584 26.417 31.313 1.00 71.94 197 LEU A CA 1
ATOM 1536 C C . LEU A 1 197 ? -15.309 25.395 32.206 1.00 71.94 197 LEU A C 1
ATOM 1538 O O . LEU A 1 197 ? -16.503 25.561 32.458 1.00 71.94 197 LEU A O 1
ATOM 1542 N N . LYS A 1 198 ? -14.598 24.370 32.706 1.00 62.38 198 LYS A N 1
ATOM 1543 C CA . LYS A 1 198 ? -15.081 23.331 33.626 1.00 62.38 198 LYS A CA 1
ATOM 1544 C C . LYS A 1 198 ? -16.374 22.642 33.192 1.00 62.38 198 LYS A C 1
ATOM 1546 O O . LYS A 1 198 ? -16.986 22.051 34.061 1.00 62.38 198 LYS A O 1
ATOM 1551 N N . LEU A 1 199 ? -16.776 22.693 31.916 1.00 53.78 199 LEU A N 1
ATOM 1552 C CA . LEU A 1 199 ? -18.106 22.329 31.392 1.00 53.78 199 LEU A CA 1
ATOM 1553 C C . LEU A 1 199 ? -18.778 21.147 32.131 1.00 53.78 199 LEU A C 1
ATOM 1555 O O . LEU A 1 199 ? -18.636 19.995 31.712 1.00 53.78 199 LEU A O 1
ATOM 1559 N N . PRO A 1 200 ? -19.560 21.400 33.199 1.00 45.69 200 PRO A N 1
ATOM 1560 C CA . PRO A 1 200 ? -20.321 20.374 33.874 1.00 45.69 200 PRO A CA 1
ATOM 1561 C C . PRO A 1 200 ? -21.761 20.551 33.397 1.00 45.69 200 PRO A C 1
ATOM 1563 O O . PRO A 1 200 ? -22.443 21.495 33.787 1.00 45.69 200 PRO A O 1
ATOM 1566 N N . ASN A 1 201 ? -22.237 19.639 32.554 1.00 46.44 201 ASN A N 1
ATOM 1567 C CA . ASN A 1 201 ? -23.617 19.600 32.055 1.00 46.44 201 ASN A CA 1
ATOM 1568 C C . ASN A 1 201 ? -23.959 20.642 30.968 1.00 46.44 201 ASN A C 1
ATOM 1570 O O . ASN A 1 201 ? -24.720 21.582 31.204 1.00 46.44 201 ASN A O 1
ATOM 1574 N N . LEU A 1 202 ? -23.552 20.386 29.717 1.00 44.69 202 LEU A N 1
ATOM 1575 C CA . LEU A 1 202 ? -24.463 20.717 28.616 1.00 44.69 202 LEU A CA 1
ATOM 1576 C C . LEU A 1 202 ? -25.707 19.837 28.802 1.00 44.69 202 LEU A C 1
ATOM 1578 O O . LEU A 1 202 ? -25.632 18.610 28.748 1.00 44.69 202 LEU A O 1
ATOM 1582 N N . LYS A 1 203 ? -26.823 20.479 29.147 1.00 37.72 203 LYS A N 1
ATOM 1583 C CA . LYS A 1 203 ? -28.104 19.855 29.484 1.00 37.72 203 LYS A CA 1
ATOM 1584 C C . LYS A 1 203 ? -28.491 18.775 28.468 1.00 37.72 203 LYS A C 1
ATOM 1586 O O . LYS A 1 203 ? -28.464 19.016 27.264 1.00 37.72 203 LYS A O 1
ATOM 1591 N N . ARG A 1 204 ? -28.956 17.628 28.983 1.00 40.97 204 ARG A N 1
ATOM 1592 C CA . ARG A 1 204 ? -29.870 16.722 28.272 1.00 40.97 204 ARG A CA 1
ATOM 1593 C C . ARG A 1 204 ? -31.075 17.559 27.826 1.00 40.97 204 ARG A C 1
ATOM 1595 O O . ARG A 1 204 ? -31.918 17.882 28.657 1.00 40.97 204 ARG A O 1
ATOM 1602 N N . SER A 1 205 ? -31.117 17.974 26.565 1.00 32.12 205 SER A N 1
ATOM 1603 C CA . SER A 1 205 ? -32.380 18.333 25.920 1.00 32.12 205 SER A CA 1
ATOM 1604 C C . SER A 1 205 ? -32.819 17.140 25.095 1.00 32.12 205 SER A C 1
ATOM 1606 O O . SER A 1 205 ? -32.001 16.547 24.392 1.00 32.12 205 SER A O 1
ATOM 1608 N N . VAL A 1 206 ? -34.081 16.790 25.329 1.00 34.62 206 VAL A N 1
ATOM 1609 C CA . VAL A 1 206 ? -34.899 15.775 24.661 1.00 34.62 206 VAL A CA 1
ATOM 1610 C C . VAL A 1 206 ? -34.805 15.902 23.146 1.00 34.62 206 VAL A C 1
ATOM 1612 O O . VAL A 1 206 ? -34.780 17.060 22.669 1.00 34.62 206 VAL A O 1
#

Nearest PDB structures (foldseek):
  5yz8-assembly1_C  TM=6.998E-01  e=4.579E-03  Synechococcus elongatus PCC 7942 = FACHB-805
  8jon-assembly1_A  TM=6.915E-01  e=4.305E-03  Synechococcus elongatus PCC 7942 = FACHB-805
  7dyj-assembly1_A  TM=6.931E-01  e=7.051E-03  Synechococcus elongatus PCC 7942 = FACHB-805
  7wdc-assembly1_A  TM=6.746E-01  e=9.024E-03  Synechococcus elongatus PCC 7942 = FACHB-805
  7dyj-assembly1_B  TM=6.572E-01  e=1.778E-02  Synechococcus elongatus PCC 7942 = FACHB-805

Sequence (206 aa):
MEPILGGRLVRTPVYEELREQANDYRADVIMLDNAARLFAGKENDRGRVMRFVVTLNAIRPTAGTLLTAHPGRAVGSEFSGSSAWENAARARMCLSDREPDAKIFDRDGEGAPTSDRRYLAKRKTNSARDLRTFSCENGVLVPEQATSEYDVVYAMSNQRDERIVLDGFKELINGRNQQPTDGDSSPNNLPKLLLQLKLPNLKRSV

Solvent-accessible surface area (backbone atoms only — not comparable to full-atom values): 12614 Å² total; per-residue (Å²): 130,80,58,55,59,94,88,36,85,52,86,50,73,68,54,53,52,52,24,50,52,42,56,74,70,61,43,61,64,48,80,44,89,33,45,82,78,74,48,89,64,59,57,68,39,46,69,54,38,37,53,50,52,56,50,59,50,62,45,46,77,86,29,50,76,45,75,42,72,63,51,28,92,54,91,89,40,80,55,51,66,32,74,30,58,63,69,63,42,86,61,42,73,46,79,36,64,52,64,86,89,56,87,79,72,94,59,94,61,94,62,76,68,92,48,56,44,33,28,40,33,65,76,38,66,101,61,84,88,55,73,48,49,22,39,49,57,96,87,39,80,42,70,57,75,78,64,86,50,59,66,56,51,48,54,50,46,52,54,47,49,52,47,51,52,52,52,48,51,48,41,34,44,76,74,64,71,40,79,67,39,89,49,86,87,44,94,43,15,42,72,62,49,54,60,70,64,60,79,76,71,85,72,90,73,133

Foldseek 3Di:
DQCADPNAGHDDPVLVVLLVVCVVVVAQEAEEPACVVQQPHQLQPLVSLLVVLVSQCVSDVNHHYHHHACFDPDFPGQHDHDCSNVVNDAWDKGKDLDDPPPDDDDDPDPDDRPFQKIWIWTPDDPDDTDIWIFGCDPNDTHTDPPPPPCVVVVVVVVVVVVVLLVVQCCCCCPVVVHDADCDPPDPRDSVVSSVVVVDDDPDPDD

Mean predicted aligned error: 14.55 Å

pLDDT: mean 79.79, std 15.93, range [32.12, 97.44]

=== Feature glossary ===
A reading guide for the features in this record.

Start from the sequence.

  · Sequence gives the chain of amino acids in standard one-letter code (A=alanine, C=cysteine, …, Y=tyrosine), read N→C. It is the only feature that is directly encoded by the gene; all structural features are derived from the folded form of this sequence.

Fold it, and you get atomic coordinates and the backbone conformation that goes with them.

  · Structure coordinates are given as an mmCIF _atom_site loop: one row per atom with element, residue name, chain id, sequence number, and x/y/z position in Å. Only the four main-chain atoms per residue are included here; side chains are omitted to keep the record compact.

  · Backbone dihedral angles. Every residue except chain termini has a φ (preceding-C → N → Cα → C) and a ψ (N → Cα → C → next-N). They are reported in degrees following the IUPAC sign convention. Secondary structure is essentially a statement about which (φ, ψ) basin each residue occupies.

  · Eight-state secondary structure (DSSP): H is the canonical α-helix, G the tighter 3₁₀-helix, I the wider π-helix; E/B are β-structure, T and S are turns and bends, and '-' is everything else. DSSP derives these from the pattern of main-chain N–H···O=C hydrogen bonds, not from the sequence.

  · SS3 is a coarse helix/strand/coil call (letters a/b/c) made by the P-SEA algorithm from inter-Cα distances and dihedrals. It is less detailed than DSSP but needs only Cα positions.

Summarize the fold with a handful of shape descriptors and a per-residue structural alphabet.

  · Radius of gyration (Rg) is the root-mean-square distance of Cα atoms from their ce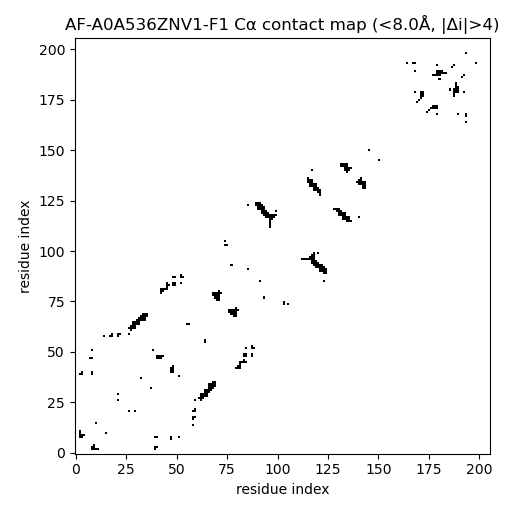ntroid — a single number for overall size and compactness. A globular domain of N residues has Rg ≈ 2.2·N^0.38 Å; an extended or disordered chain has a much larger Rg. The Cα contact count is the number of residue pa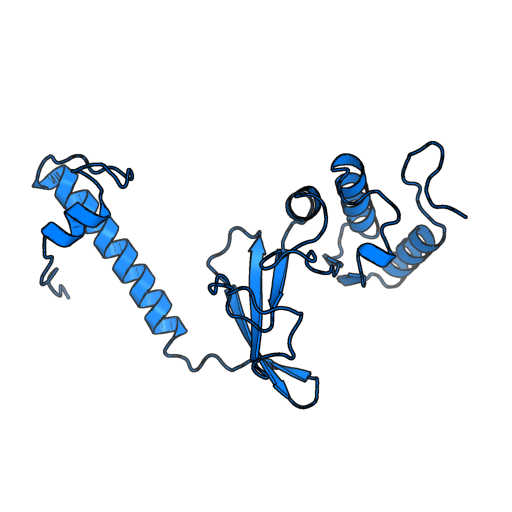irs whose Cα atoms are within 8 Å and are more than four positions apart in sequence — a standard proxy for tertiary packing density. The bounding box is the smallest axis-aligned box enclosing all Cα atoms.

  · 3Di is Foldseek's structural alphabet. Each residue is assigned one of twenty discrete states based on how its Cα sits relative to its spatial (not sequential) neighbors. Aligning 3Di strings finds structural homologs roughly as well as full 3D superposition, but orders of magnitude faster.

  · Solvent-accessible surface area (SASA) is the area in Å² traced out by the centre of a 1.4 Å probe sphere (a water molecule) rolled over the protein's van der Waals surface (Shrake–Rupley / Lee–Richards construction). Buried residues have near-zero SASA; fully exposed residues can exceed 200 Å². The total SASA scales roughly with the number of surface residues.

Ask how reliable the model is.

  · For AlphaFold models, the B-factor field carries pLDDT — the model's own estimate of local accuracy on a 0–100 scale. Regions with pLDDT<50 should be treated as essentially unmodeled; they often correspond to intrinsically disordered segments.

  · For experimental (PDB) structures, the B-factor (temperature factor) quantifies the positional spread of each atom in the crystal — a combination of thermal vibration and static disorder — in units of Å². High B-factors mark flexible loops or poorly resolved regions; low B-factors mark the rigid, well-ordered core.

  · Predicted Aligned Error (PAE) is an AlphaFold confidence matrix: entry (i, j) is the expected error in the position of residue j, in ångströms, when the prediction is superimposed on the true structure at residue i. Low PAE within a block of residues means that block is internally rigid and well-predicted; high PAE between two blocks means their relative placement is uncertain even if each block individually is confident.

Place it in context: what it resembles, what it is annotated as, and how it looks.

  · Structural nearest neighbors (via Foldseek easy-search vs the PDB). Reported per hit: target PDB id, E-value, and alignment TM-score. A TM-score above ~0.5 is the conventional threshold for 'same fold'.

  · Functional annotations link the protein to curated databases. InterPro entries identify conserved domains and families by matching the sequence against member-database signatures (Pfam, PROSITE, CDD, …). Gene Ontology (GO) terms describe molecular function, biological process, and cellular component in a controlled vocabulary. CATH places the structure in a hierarchical fold classification (Class/Architecture/Topology/Homologous-superfamily). The organism is the source species.

  · The contact map is a binary N×N matrix image: pixel (i, j) is dark where Cα_i and Cα_j are within 8 Å and |i−j|>4. Because the |i−j|>4 filter removes local helical contacts, off-diagonal stripes parallel to the main diagonal indicate parallel β-sheets; stripes perpendicular to it indicate antiparallel β-sheets. The Ramachandran plot scatters every residue's (φ, ψ) pair against the sterically allowed regions. The PAE heatmap renders the predicted-aligned-error matrix.

  · Six rendered views show the 3D structure from the faces of a cube — i.e. along ±x, ±y, ±z. Rendering representation is drawn randomly per protein from cartoon (secondary-structure ribbons), sticks (backbone bonds), or molecular surface; coloring is either N→C rainbow (blue at the N-terminus through red at the C-terminus) or one color per chain.